Protein 2FIA (pdb70)

Foldseek 3Di:
DAKAQDAPVVLVPVVVQVVQQVVVCVVVPFQFADPVVVDPVNVNVLSVVSFKMFRDDDNDTQWIWGKDDDDPDQEIEIPPTDGRPVCVVVPVSVVVVVVSLVVCVVVNHFKYKYKTQPRCVVVVVVCVVVQWDWDDWDADPPRPVSPIMTMIMHGHD/DAKAQDDPVLLVLVVVQVVQQVVVCPVLVNQFADCVVVDSVVVVVQSVVSFKMFGPPDPPTQWIWGWDDDPPDQEIEIPPTTGRPVCVVVVVSVVHVVVSLVVSVVVNHFKYKYKGAPRCVVVVCVQVVVAWDFDDWDQDPPRCVRPIMTMIMHTRDDD

Structure (mmCIF, N/CA/C/O backbone):
data_2FIA
#
_entry.id   2FIA
#
_cell.length_a   122.679
_cell.length_b   79.658
_cell.length_c   83.871
_cell.angle_alpha   90.00
_cell.angle_beta   130.54
_cell.angle_gamma   90.00
#
_symmetry.space_group_name_H-M   'C 1 2 1'
#
loop_
_entity.id
_entity.type
_entity.pdbx_description
1 polymer acetyltransferase
2 water water
#
loop_
_atom_site.group_PDB
_atom_site.id
_atom_site.type_symbol
_atom_site.label_atom_id
_atom_site.label_alt_id
_atom_site.label_comp_id
_atom_site.label_asym_id
_atom_site.label_entity_id
_atom_site.label_seq_id
_atom_site.pdbx_PDB_ins_code
_atom_site.Cartn_x
_atom_site.Cartn_y
_atom_site.Cartn_z
_atom_site.occupancy
_atom_site.B_iso_or_equiv
_atom_site.auth_seq_id
_atom_site.auth_comp_id
_atom_site.auth_asym_id
_atom_site.auth_atom_id
_atom_site.pdbx_PDB_model_num
ATOM 1 N N . MET A 1 1 ? 20.391 58.917 31.283 1.00 78.23 1 MET A N 1
ATOM 2 C CA . MET A 1 1 ? 21.543 58.895 32.232 1.00 77.87 1 MET A CA 1
ATOM 3 C C . MET A 1 1 ? 21.047 58.106 33.445 1.00 77.89 1 MET A C 1
ATOM 4 O O . MET A 1 1 ? 20.392 58.702 34.308 1.00 77.95 1 MET A O 1
ATOM 9 N N . LYS A 1 2 ? 21.331 56.796 33.549 1.00 77.87 2 LYS A N 1
ATOM 10 C CA . LYS A 1 2 ? 22.473 56.087 32.929 1.00 78.01 2 LYS A CA 1
ATOM 11 C C . LYS A 1 2 ? 22.168 54.964 31.894 1.00 77.91 2 LYS A C 1
ATOM 12 O O . LYS A 1 2 ? 21.076 54.890 31.333 1.00 77.55 2 LYS A O 1
ATOM 14 N N . ILE A 1 3 ? 23.161 54.092 31.671 1.00 78.05 3 ILE A N 1
ATOM 15 C CA . ILE A 1 3 ? 23.188 53.149 30.541 1.00 78.23 3 ILE A CA 1
ATOM 16 C C . ILE A 1 3 ? 23.010 51.685 30.931 1.00 78.40 3 ILE A C 1
ATOM 17 O O . ILE A 1 3 ? 23.746 51.172 31.773 1.00 78.43 3 ILE A O 1
ATOM 22 N N . ARG A 1 4 ? 22.097 50.994 30.255 1.00 78.69 4 ARG A N 1
ATOM 23 C CA . ARG A 1 4 ? 21.790 49.601 30.581 1.00 79.06 4 ARG A CA 1
ATOM 24 C C . ARG A 1 4 ? 21.062 48.876 29.464 1.00 79.61 4 ARG A C 1
ATOM 25 O O . ARG A 1 4 ? 20.532 49.499 28.552 1.00 79.53 4 ARG A O 1
ATOM 33 N N . VAL A 1 5 ? 21.015 47.551 29.571 1.00 80.39 5 VAL A N 1
ATOM 34 C CA . VAL A 1 5 ? 20.334 46.713 28.590 1.00 81.34 5 VAL A CA 1
ATOM 35 C C . VAL A 1 5 ? 18.836 47.017 28.616 1.00 82.18 5 VAL A C 1
ATOM 36 O O . VAL A 1 5 ? 18.314 47.458 29.629 1.00 82.10 5 VAL A O 1
ATOM 40 N N . ALA A 1 6 ? 18.154 46.808 27.495 1.00 83.56 6 ALA A N 1
ATOM 41 C CA . ALA A 1 6 ? 16.720 47.093 27.397 1.00 84.78 6 ALA A CA 1
ATOM 42 C C . ALA A 1 6 ? 15.883 45.887 27.814 1.00 85.98 6 ALA A C 1
ATOM 43 O O . ALA A 1 6 ? 16.179 44.763 27.419 1.00 86.13 6 ALA A O 1
ATOM 45 N N . ASP A 1 7 ? 14.828 46.128 28.592 1.00 87.35 7 ASP A N 1
ATOM 46 C CA . ASP A 1 7 ? 13.896 45.066 28.988 1.00 88.31 7 ASP A CA 1
ATOM 47 C C . ASP A 1 7 ? 12.828 44.858 27.920 1.00 89.18 7 ASP A C 1
ATOM 48 O O . ASP A 1 7 ? 12.389 45.814 27.283 1.00 89.14 7 ASP A O 1
ATOM 53 N N . GLU A 1 8 ? 12.392 43.610 27.760 1.00 90.12 8 GLU A N 1
ATOM 54 C CA . GLU A 1 8 ? 11.264 43.262 26.882 1.00 90.78 8 GLU A CA 1
ATOM 55 C C . GLU A 1 8 ? 10.061 44.219 27.041 1.00 91.25 8 GLU A C 1
ATOM 56 O O . GLU A 1 8 ? 9.289 44.452 26.105 1.00 91.16 8 GLU A O 1
ATOM 62 N N . LYS A 1 9 ? 9.919 44.776 28.238 1.00 91.67 9 LYS A N 1
ATOM 63 C CA . LYS A 1 9 ? 8.788 45.644 28.578 1.00 91.85 9 LYS A CA 1
ATOM 64 C C . LYS A 1 9 ? 8.815 47.036 27.929 1.00 91.83 9 LYS A C 1
ATOM 65 O O . LYS A 1 9 ? 7.849 47.786 28.063 1.00 91.79 9 LYS A O 1
ATOM 71 N N . GLU A 1 10 ? 9.888 47.376 27.213 1.00 91.77 10 GLU A N 1
ATOM 72 C CA . GLU A 1 10 ? 10.101 48.759 26.767 1.00 91.63 10 GLU A CA 1
ATOM 73 C C . GLU A 1 10 ? 9.916 48.997 25.273 1.00 91.62 10 GLU A C 1
ATOM 74 O O . GLU A 1 10 ? 10.384 50.004 24.752 1.00 91.70 10 GLU A O 1
ATOM 80 N N . LEU A 1 11 ? 9.172 48.122 24.607 1.00 91.57 11 LEU A N 1
ATOM 81 C CA . LEU A 1 11 ? 9.154 48.084 23.149 1.00 91.52 11 LEU A CA 1
ATOM 82 C C . LEU A 1 11 ? 7.786 48.354 22.506 1.00 91.34 11 LEU A C 1
ATOM 83 O O . LEU A 1 11 ? 7.590 48.019 21.344 1.00 91.74 11 LEU A O 1
ATOM 88 N N . PRO A 1 12 ? 6.882 49.094 23.171 1.00 90.87 12 PRO A N 1
ATOM 89 C CA . PRO A 1 12 ? 6.760 50.404 23.784 1.00 90.07 12 PRO A CA 1
ATOM 90 C C . PRO A 1 12 ? 7.854 51.406 23.418 1.00 89.60 12 PRO A C 1
ATOM 91 O O . PRO A 1 12 ? 8.125 51.591 22.228 1.00 89.45 12 PRO A O 1
ATOM 95 N N . MET A 1 13 ? 8.442 52.053 24.419 1.00 88.83 13 MET A N 1
ATOM 96 C CA . MET A 1 13 ? 9.370 53.160 24.212 1.00 88.21 13 MET A CA 1
ATOM 97 C C . MET A 1 13 ? 10.243 53.077 22.949 1.00 87.36 13 MET A C 1
ATOM 98 O O . MET A 1 13 ? 10.279 54.028 22.167 1.00 87.37 13 MET A O 1
ATOM 103 N N . ILE A 1 14 ? 10.928 51.958 22.732 1.00 86.20 14 ILE A N 1
ATOM 104 C CA . ILE A 1 14 ? 11.948 51.924 21.682 1.00 85.44 14 ILE A CA 1
ATOM 105 C C . ILE A 1 14 ? 11.363 51.984 20.263 1.00 84.48 14 ILE A C 1
ATOM 106 O O . ILE A 1 14 ? 12.044 52.440 19.349 1.00 84.51 14 ILE A O 1
ATOM 111 N N . LEU A 1 15 ? 10.126 51.529 20.074 1.00 83.16 15 LEU A N 1
ATOM 112 C CA . LEU A 1 15 ? 9.457 51.682 18.775 1.00 82.13 15 LEU A CA 1
ATOM 113 C C . LEU A 1 15 ? 9.028 53.128 18.554 1.00 81.01 15 LEU A C 1
ATOM 114 O O . LEU A 1 15 ? 9.064 53.645 17.438 1.00 80.82 15 LEU A O 1
ATOM 119 N N . GLN A 1 16 ? 8.618 53.778 19.630 1.00 79.82 16 GLN A N 1
ATOM 120 C CA . GLN A 1 16 ? 8.283 55.185 19.574 1.00 78.87 16 GLN A CA 1
ATOM 121 C C . GLN A 1 16 ? 9.523 55.976 19.165 1.00 77.68 16 GLN A C 1
ATOM 122 O O . GLN A 1 16 ? 9.486 56.754 18.207 1.00 77.64 16 GLN A O 1
ATOM 128 N N . PHE A 1 17 ? 10.609 55.744 19.905 1.00 76.00 17 PHE A N 1
ATOM 129 C CA . PHE A 1 17 ? 11.912 56.378 19.693 1.00 75.23 17 PHE A CA 1
ATOM 130 C C . PHE A 1 17 ? 12.373 56.230 18.254 1.00 74.31 17 PHE A C 1
ATOM 131 O O . PHE A 1 17 ? 12.758 57.202 17.617 1.00 74.29 17 PHE A O 1
ATOM 139 N N . LEU A 1 18 ? 12.324 55.003 17.753 1.00 73.51 18 LEU A N 1
ATOM 140 C CA . LEU A 1 18 ? 12.665 54.706 16.367 1.00 72.96 18 LEU A CA 1
ATOM 141 C C . LEU A 1 18 ? 11.832 55.455 15.357 1.00 72.34 18 LEU A C 1
ATOM 142 O O . LEU A 1 18 ? 12.301 55.722 14.263 1.00 72.30 18 LEU A O 1
ATOM 147 N N . THR A 1 19 ? 10.586 55.749 15.692 1.00 71.68 19 THR A N 1
ATOM 148 C CA . THR A 1 19 ? 9.746 56.493 14.778 1.00 71.27 19 THR A CA 1
ATOM 149 C C . THR A 1 19 ? 10.137 57.973 14.753 1.00 70.71 19 THR A C 1
ATOM 150 O O . THR A 1 19 ? 10.156 58.569 13.684 1.00 70.64 19 THR A O 1
ATOM 154 N N . GLU A 1 20 ? 10.463 58.559 15.909 1.00 70.08 20 GLU A N 1
ATOM 155 C CA . GLU A 1 20 ? 10.943 59.950 15.948 1.00 69.50 20 GLU A CA 1
ATOM 156 C C . GLU A 1 20 ? 12.214 60.116 15.120 1.00 68.77 20 GLU A C 1
ATOM 157 O O . GLU A 1 20 ? 12.350 61.077 14.355 1.00 69.01 20 GLU A O 1
ATOM 163 N N . VAL A 1 21 ? 13.135 59.171 15.285 1.00 67.53 21 VAL A N 1
ATOM 164 C CA . VAL A 1 21 ? 14.434 59.202 14.621 1.00 66.41 21 VAL A CA 1
ATOM 165 C C . VAL A 1 21 ? 14.324 59.016 13.105 1.00 65.28 21 VAL A C 1
ATOM 166 O O . VAL A 1 21 ? 15.066 59.626 12.356 1.00 65.03 21 VAL A O 1
ATOM 170 N N . LYS A 1 22 ? 13.408 58.175 12.653 1.00 64.37 22 LYS A N 1
ATOM 171 C CA . LYS A 1 22 ? 13.212 57.983 11.218 1.00 63.93 22 LYS A CA 1
ATOM 172 C C . LYS A 1 22 ? 12.615 59.251 10.599 1.00 63.15 22 LYS A C 1
ATOM 173 O O . LYS A 1 22 ? 13.011 59.671 9.513 1.00 63.06 22 LYS A O 1
ATOM 179 N N . ALA A 1 23 ? 11.668 59.854 11.309 1.00 62.21 23 ALA A N 1
ATOM 180 C CA . ALA A 1 23 ? 11.054 61.111 10.893 1.00 61.47 23 ALA A CA 1
ATOM 181 C C . ALA A 1 23 ? 12.093 62.217 10.731 1.00 60.59 23 ALA A C 1
ATOM 182 O O . ALA A 1 23 ? 12.119 62.898 9.710 1.00 60.31 23 ALA A O 1
ATOM 184 N N . TYR A 1 24 ? 12.935 62.383 11.748 1.00 59.70 24 TYR A N 1
ATOM 185 C CA . TYR A 1 24 ? 14.080 63.294 11.682 1.00 59.25 24 TYR A CA 1
ATOM 186 C C . TYR A 1 24 ? 14.949 62.965 10.492 1.00 58.63 24 TYR A C 1
ATOM 187 O O . TYR A 1 24 ? 15.237 63.826 9.675 1.00 58.62 24 TYR A O 1
ATOM 196 N N . MET A 1 25 ? 15.362 61.708 10.394 1.00 58.20 25 MET A N 1
ATOM 197 C CA . MET A 1 25 ? 16.316 61.313 9.367 1.00 57.72 25 MET A CA 1
ATOM 198 C C . MET A 1 25 ? 15.807 61.682 7.983 1.00 57.62 25 MET A C 1
ATOM 199 O O . MET A 1 25 ? 16.569 62.152 7.149 1.00 57.93 25 MET A O 1
ATOM 204 N N . ASP A 1 26 ? 14.531 61.490 7.712 1.00 57.35 26 ASP A N 1
ATOM 205 C CA . ASP A 1 26 ? 14.121 61.634 6.329 1.00 57.41 26 ASP A CA 1
ATOM 206 C C . ASP A 1 26 ? 13.560 63.017 5.978 1.00 56.73 26 ASP A C 1
ATOM 207 O O . ASP A 1 26 ? 13.434 63.344 4.807 1.00 56.45 26 ASP A O 1
ATOM 212 N N . VAL A 1 27 ? 13.255 63.826 6.988 1.00 56.10 27 VAL A N 1
ATOM 213 C CA . VAL A 1 27 ? 13.163 65.266 6.789 1.00 55.64 27 VAL A CA 1
ATOM 214 C C . VAL A 1 27 ? 14.550 65.799 6.454 1.00 55.00 27 VAL A C 1
ATOM 215 O O . VAL A 1 27 ? 14.699 66.586 5.539 1.00 55.50 27 VAL A O 1
ATOM 219 N N . VAL A 1 28 ? 15.556 65.371 7.207 1.00 54.11 28 VAL A N 1
ATOM 220 C CA . VAL A 1 28 ? 16.945 65.778 6.973 1.00 53.51 28 VAL A CA 1
ATOM 221 C C . VAL A 1 28 ? 17.440 65.348 5.598 1.00 52.92 28 VAL A C 1
ATOM 222 O O . VAL A 1 28 ? 18.346 65.964 5.039 1.00 52.66 28 VAL A O 1
ATOM 226 N N . GLY A 1 29 ? 16.834 64.295 5.055 1.00 52.61 29 GLY A N 1
ATOM 227 C CA . GLY A 1 29 ? 17.201 63.772 3.749 1.00 52.42 29 GLY A CA 1
ATOM 228 C C . GLY A 1 29 ? 18.194 62.634 3.816 1.00 52.12 29 GLY A C 1
ATOM 229 O O . GLY A 1 29 ? 18.889 62.366 2.837 1.00 51.96 29 GLY A O 1
ATOM 230 N N . ILE A 1 30 ? 18.266 61.960 4.963 1.00 52.11 30 ILE A N 1
ATOM 231 C CA . ILE A 1 30 ? 19.127 60.788 5.105 1.00 52.38 30 ILE A CA 1
ATOM 232 C C . ILE A 1 30 ? 18.334 59.539 4.709 1.00 52.51 30 ILE A C 1
ATOM 233 O O . ILE A 1 30 ? 17.250 59.287 5.240 1.00 52.38 30 ILE A O 1
ATOM 238 N N . THR A 1 31 ? 18.876 58.789 3.753 1.00 52.97 31 THR A N 1
ATOM 239 C CA . THR A 1 31 ? 18.261 57.566 3.255 1.00 53.81 31 THR A CA 1
ATOM 240 C C . THR A 1 31 ? 18.964 56.383 3.914 1.00 54.63 31 THR A C 1
ATOM 241 O O . THR A 1 31 ? 19.970 55.881 3.412 1.00 54.39 31 THR A O 1
ATOM 245 N N . GLN A 1 32 ? 18.451 55.963 5.063 1.00 55.90 32 GLN A N 1
ATOM 246 C CA . GLN A 1 32 ? 19.094 54.905 5.822 1.00 56.96 32 GLN A CA 1
ATOM 247 C C . GLN A 1 32 ? 18.093 53.870 6.310 1.00 57.77 32 GLN A C 1
ATOM 248 O O . GLN A 1 32 ? 18.115 52.738 5.862 1.00 57.62 32 GLN A O 1
ATOM 254 N N . TRP A 1 33 ? 17.208 54.259 7.210 1.00 59.10 33 TRP A N 1
ATOM 255 C CA . TRP A 1 33 ? 16.237 53.327 7.756 1.00 60.36 33 TRP A CA 1
ATOM 256 C C . TRP A 1 33 ? 14.921 53.423 7.015 1.00 62.32 33 TRP A C 1
ATOM 257 O O . TRP A 1 33 ? 14.679 54.382 6.285 1.00 62.74 33 TRP A O 1
ATOM 268 N N . THR A 1 34 ? 14.091 52.398 7.188 1.00 64.59 34 THR A N 1
ATOM 269 C CA . THR A 1 34 ? 12.814 52.296 6.495 1.00 66.26 34 THR A CA 1
ATOM 270 C C . THR A 1 34 ? 11.721 51.919 7.485 1.00 68.07 34 THR A C 1
ATOM 271 O O . THR A 1 34 ? 11.968 51.767 8.684 1.00 68.10 34 THR A O 1
ATOM 275 N N . LYS A 1 35 ? 10.505 51.794 6.965 1.00 70.32 35 LYS A N 1
ATOM 276 C CA . LYS A 1 35 ? 9.393 51.220 7.704 1.00 71.46 35 LYS A CA 1
ATOM 277 C C . LYS A 1 35 ? 9.842 49.946 8.420 1.00 72.58 35 LYS A C 1
ATOM 278 O O . LYS A 1 35 ? 9.661 49.803 9.626 1.00 72.56 35 LYS A O 1
ATOM 284 N N . ASP A 1 36 ? 10.472 49.052 7.663 1.00 73.79 36 ASP A N 1
ATOM 285 C CA . ASP A 1 36 ? 10.707 47.676 8.101 1.00 74.75 36 ASP A CA 1
ATOM 286 C C . ASP A 1 36 ? 12.088 47.425 8.699 1.00 75.57 36 ASP A C 1
ATOM 287 O O . ASP A 1 36 ? 12.323 46.362 9.277 1.00 75.82 36 ASP A O 1
ATOM 292 N N . TYR A 1 37 ? 13.016 48.365 8.540 1.00 76.32 37 TYR A N 1
ATOM 293 C CA . TYR A 1 37 ? 14.305 48.253 9.211 1.00 76.51 37 TYR A CA 1
ATOM 294 C C . TYR A 1 37 ? 14.665 49.573 9.891 1.00 77.30 37 TYR A C 1
ATOM 295 O O . TYR A 1 37 ? 14.714 50.608 9.233 1.00 77.27 37 TYR A O 1
ATOM 304 N N . PRO A 1 38 ? 14.883 49.551 11.217 1.00 78.09 38 PRO A N 1
ATOM 305 C CA . PRO A 1 38 ? 14.609 48.456 12.139 1.00 78.90 38 PRO A CA 1
ATOM 306 C C . PRO A 1 38 ? 13.109 48.260 12.370 1.00 79.35 38 PRO A C 1
ATOM 307 O O . PRO A 1 38 ? 12.372 49.236 12.507 1.00 79.40 38 PRO A O 1
ATOM 311 N N . SER A 1 39 ? 12.683 47.000 12.394 1.00 80.11 39 SER A N 1
ATOM 312 C CA . SER A 1 39 ? 11.325 46.611 12.761 1.00 80.56 39 SER A CA 1
ATOM 313 C C . SER A 1 39 ? 11.338 45.860 14.095 1.00 81.19 39 SER A C 1
ATOM 314 O O . SER A 1 39 ? 12.401 45.478 14.599 1.00 81.20 39 SER A O 1
ATOM 317 N N . GLN A 1 40 ? 10.140 45.636 14.637 1.00 81.76 40 GLN A N 1
ATOM 318 C CA . GLN A 1 40 ? 9.939 44.940 15.914 1.00 81.87 40 GLN A CA 1
ATOM 319 C C . GLN A 1 40 ? 10.777 43.665 16.025 1.00 81.91 40 GLN A C 1
ATOM 320 O O . GLN A 1 40 ? 11.455 43.450 17.028 1.00 81.89 40 GLN A O 1
ATOM 326 N N . GLY A 1 41 ? 10.735 42.833 14.989 1.00 81.92 41 GLY A N 1
ATOM 327 C CA . GLY A 1 41 ? 11.530 41.610 14.960 1.00 82.05 41 GLY A CA 1
ATOM 328 C C . GLY A 1 41 ? 12.980 41.890 15.298 1.00 82.17 41 GLY A C 1
ATOM 329 O O . GLY A 1 41 ? 13.587 41.186 16.102 1.00 82.36 41 GLY A O 1
ATOM 330 N N . ASP A 1 42 ? 13.518 42.949 14.705 1.00 82.30 42 ASP A N 1
ATOM 331 C CA . ASP A 1 42 ? 14.912 43.334 14.907 1.00 82.22 42 ASP A CA 1
ATOM 332 C C . ASP A 1 42 ? 15.218 43.648 16.374 1.00 82.10 42 ASP A C 1
ATOM 333 O O . ASP A 1 42 ? 16.158 43.092 16.942 1.00 81.85 42 ASP A O 1
ATOM 338 N N . ILE A 1 43 ? 14.428 44.516 16.995 1.00 82.02 43 ILE A N 1
ATOM 339 C CA . ILE A 1 43 ? 14.732 44.909 18.376 1.00 82.28 43 ILE A CA 1
ATOM 340 C C . ILE A 1 43 ? 14.343 43.863 19.421 1.00 82.30 43 ILE A C 1
ATOM 341 O O . ILE A 1 43 ? 14.994 43.774 20.466 1.00 82.34 43 ILE A O 1
ATOM 346 N N . GLN A 1 44 ? 13.305 43.070 19.152 1.00 82.19 44 GLN A N 1
ATOM 347 C CA . GLN A 1 44 ? 12.968 41.927 20.026 1.00 81.95 44 GLN A CA 1
ATOM 348 C C . GLN A 1 44 ? 14.168 41.017 20.135 1.00 81.48 44 GLN A C 1
ATOM 349 O O . GLN A 1 44 ? 14.616 40.683 21.227 1.00 81.42 44 GLN A O 1
ATOM 355 N N . GLU A 1 45 ? 14.668 40.622 18.971 1.00 80.94 45 GLU A N 1
ATOM 356 C CA . GLU A 1 45 ? 15.842 39.779 18.862 1.00 80.59 45 GLU A CA 1
ATOM 357 C C . GLU A 1 45 ? 17.038 40.328 19.621 1.00 80.09 45 GLU A C 1
ATOM 358 O O . GLU A 1 45 ? 17.763 39.576 20.259 1.00 80.21 45 GLU A O 1
ATOM 364 N N . ASP A 1 46 ? 17.257 41.634 19.544 1.00 79.63 46 ASP A N 1
ATOM 365 C CA . ASP A 1 46 ? 18.399 42.235 20.212 1.00 79.22 46 ASP A CA 1
ATOM 366 C C . ASP A 1 46 ? 18.174 42.261 21.716 1.00 78.71 46 ASP A C 1
ATOM 367 O O . ASP A 1 46 ? 19.123 42.085 22.477 1.00 78.68 46 ASP A O 1
ATOM 372 N N . ILE A 1 47 ? 16.933 42.486 22.153 1.00 78.20 47 ILE A N 1
ATOM 373 C CA . ILE A 1 47 ? 16.621 42.452 23.590 1.00 78.00 47 ILE A CA 1
ATOM 374 C C . ILE A 1 47 ? 16.850 41.030 24.107 1.00 77.65 47 ILE A C 1
ATOM 375 O O . ILE A 1 47 ? 17.642 40.806 25.027 1.00 77.56 47 ILE A O 1
ATOM 380 N N . THR A 1 48 ? 16.156 40.086 23.479 1.00 77.23 48 THR A N 1
ATOM 381 C CA . THR A 1 48 ? 16.383 38.658 23.660 1.00 76.89 48 THR A CA 1
ATOM 382 C C . THR A 1 48 ? 17.868 38.292 23.763 1.00 76.51 48 THR A C 1
ATOM 383 O O . THR A 1 48 ? 18.244 37.531 24.656 1.00 76.59 48 THR A O 1
ATOM 387 N N . LYS A 1 49 ? 18.701 38.822 22.866 1.00 75.87 49 LYS A N 1
ATOM 388 C CA . LYS A 1 49 ? 20.126 38.448 22.821 1.00 75.52 49 LYS A CA 1
ATOM 389 C C . LYS A 1 49 ? 21.050 39.307 23.697 1.00 74.93 49 LYS A C 1
ATOM 390 O O . LYS A 1 49 ? 22.267 39.257 23.528 1.00 74.65 49 LYS A O 1
ATOM 396 N N . LYS A 1 50 ? 20.489 40.071 24.637 1.00 74.56 50 LYS A N 1
ATOM 397 C CA . LYS A 1 50 ? 21.294 40.857 25.593 1.00 74.31 50 LYS A CA 1
ATOM 398 C C . LYS A 1 50 ? 22.317 41.758 24.853 1.00 73.40 50 LYS A C 1
ATOM 399 O O . LYS A 1 50 ? 23.505 41.818 25.177 1.00 73.20 50 LYS A O 1
ATOM 405 N N . ARG A 1 51 ? 21.788 42.498 23.887 1.00 72.48 51 ARG A N 1
ATOM 406 C CA . ARG A 1 51 ? 22.549 43.081 22.781 1.00 71.76 51 ARG A CA 1
ATOM 407 C C . ARG A 1 51 ? 22.335 44.606 22.628 1.00 71.34 51 ARG A C 1
ATOM 408 O O . ARG A 1 51 ? 23.214 45.323 22.149 1.00 71.14 51 ARG A O 1
ATOM 416 N N . LEU A 1 52 ? 21.153 45.069 23.035 1.00 70.77 52 LEU A N 1
ATOM 417 C CA . LEU A 1 52 ? 20.681 46.416 22.809 1.00 70.63 52 LEU A CA 1
ATOM 418 C C . LEU A 1 52 ? 20.787 47.235 24.087 1.00 70.42 52 LEU A C 1
ATOM 419 O O . LEU A 1 52 ? 20.089 46.968 25.056 1.00 70.28 52 LEU A O 1
ATOM 424 N N . TYR A 1 53 ? 21.630 48.259 24.074 1.00 70.46 53 TYR A N 1
ATOM 425 C CA . TYR A 1 53 ? 21.772 49.153 25.221 1.00 70.59 53 TYR A CA 1
ATOM 426 C C . TYR A 1 53 ? 20.995 50.463 25.044 1.00 70.42 53 TYR A C 1
ATOM 427 O O . TYR A 1 53 ? 20.725 50.882 23.930 1.00 69.94 53 TYR A O 1
ATOM 436 N N . LEU A 1 54 ? 20.645 51.088 26.166 1.00 70.67 54 LEU A N 1
ATOM 437 C CA . LEU A 1 54 ? 19.924 52.356 26.201 1.00 71.00 54 LEU A CA 1
ATOM 438 C C . LEU A 1 54 ? 20.654 53.359 27.075 1.00 71.43 54 LEU A C 1
ATOM 439 O O . LEU A 1 54 ? 21.181 52.992 28.116 1.00 71.38 54 LEU A O 1
ATOM 444 N N . LEU A 1 55 ? 20.689 54.619 26.641 1.00 72.24 55 LEU A N 1
ATOM 445 C CA . LEU A 1 55 ? 20.992 55.745 27.518 1.00 72.66 55 LEU A CA 1
ATOM 446 C C . LEU A 1 55 ? 19.623 56.229 27.950 1.00 73.28 55 LEU A C 1
ATOM 447 O O . LEU A 1 55 ? 18.838 56.676 27.125 1.00 73.27 55 LEU A O 1
ATOM 452 N N . VAL A 1 56 ? 19.316 56.107 29.235 1.00 74.00 56 VAL A N 1
ATOM 453 C CA . VAL A 1 56 ? 17.930 56.224 29.689 1.00 73.42 56 VAL A CA 1
ATOM 454 C C . VAL A 1 56 ? 17.823 56.745 31.113 1.00 72.79 56 VAL A C 1
ATOM 455 O O . VAL A 1 56 ? 18.742 56.607 31.923 1.00 72.60 56 VAL A O 1
ATOM 459 N N . HIS A 1 57 ? 16.694 57.378 31.392 1.00 71.41 57 HIS A N 1
ATOM 460 C CA . HIS A 1 57 ? 16.358 57.774 32.743 1.00 68.99 57 HIS A CA 1
ATOM 461 C C . HIS A 1 57 ? 14.852 57.748 32.896 1.00 65.93 57 HIS A C 1
ATOM 462 O O . HIS A 1 57 ? 14.126 58.315 32.067 1.00 65.66 57 HIS A O 1
ATOM 469 N N . GLU A 1 58 ? 14.393 57.097 33.965 1.00 62.70 58 GLU A N 1
ATOM 470 C CA . GLU A 1 58 ? 12.985 56.766 34.116 1.00 62.66 58 GLU A CA 1
ATOM 471 C C . GLU A 1 58 ? 12.509 56.100 32.811 1.00 63.61 58 GLU A C 1
ATOM 472 O O . GLU A 1 58 ? 13.066 55.073 32.417 1.00 63.46 58 GLU A O 1
ATOM 474 N N . GLU A 1 59 ? 11.538 56.693 32.122 1.00 67.97 59 GLU A N 1
ATOM 475 C CA . GLU A 1 59 ? 10.926 56.059 30.956 1.00 72.37 59 GLU A CA 1
ATOM 476 C C . GLU A 1 59 ? 11.344 56.800 29.675 1.00 75.18 59 GLU A C 1
ATOM 477 O O . GLU A 1 59 ? 10.662 56.703 28.649 1.00 75.65 59 GLU A O 1
ATOM 483 N N . MET A 1 60 ? 12.471 57.516 29.734 1.00 78.32 60 MET A N 1
ATOM 484 C CA . MET A 1 60 ? 12.897 58.391 28.643 1.00 79.10 60 MET A CA 1
ATOM 485 C C . MET A 1 60 ? 14.246 57.991 28.050 1.00 79.62 60 MET A C 1
ATOM 486 O O . MET A 1 60 ? 15.301 58.223 28.656 1.00 79.62 60 MET A O 1
ATOM 491 N N . ILE A 1 61 ? 14.187 57.422 26.845 1.00 79.33 61 ILE A N 1
ATOM 492 C CA . ILE A 1 61 ? 15.368 57.028 26.078 1.00 78.64 61 ILE A CA 1
ATOM 493 C C . ILE A 1 61 ? 16.020 58.231 25.415 1.00 77.94 61 ILE A C 1
ATOM 494 O O . ILE A 1 61 ? 15.416 58.891 24.581 1.00 77.87 61 ILE A O 1
ATOM 499 N N . PHE A 1 62 ? 17.265 58.501 25.766 1.00 76.99 62 PHE A N 1
ATOM 500 C CA . PHE A 1 62 ? 18.009 59.577 25.134 1.00 76.18 62 PHE A CA 1
ATOM 501 C C . PHE A 1 62 ? 18.703 59.082 23.871 1.00 75.17 62 PHE A C 1
ATOM 502 O O . PHE A 1 62 ? 18.698 59.751 22.833 1.00 75.15 62 PHE A O 1
ATOM 510 N N . SER A 1 63 ? 19.283 57.894 23.972 1.00 73.64 63 SER A N 1
ATOM 511 C CA . SER A 1 63 ? 20.037 57.304 22.893 1.00 72.47 63 SER A CA 1
ATOM 512 C C . SER A 1 63 ? 20.004 55.789 23.037 1.00 71.36 63 SER A C 1
ATOM 513 O O . SER A 1 63 ? 19.844 55.270 24.136 1.00 71.10 63 SER A O 1
ATOM 516 N N . MET A 1 64 ? 20.146 55.082 21.924 1.00 70.28 64 MET A N 1
ATOM 517 C CA . MET A 1 64 ? 20.188 53.627 21.946 1.00 69.43 64 MET A CA 1
ATOM 518 C C . MET A 1 64 ? 21.179 53.099 20.927 1.00 68.75 64 MET A C 1
ATOM 519 O O . MET A 1 64 ? 21.526 53.786 19.981 1.00 68.68 64 MET A O 1
ATOM 524 N N . ALA A 1 65 ? 21.629 51.869 21.125 1.00 68.16 65 ALA A N 1
ATOM 525 C CA . ALA A 1 65 ? 22.570 51.239 20.211 1.00 67.72 65 ALA A CA 1
ATOM 526 C C . ALA A 1 65 ? 22.621 49.753 20.488 1.00 67.20 65 ALA A C 1
ATOM 527 O O . ALA A 1 65 ? 22.626 49.342 21.646 1.00 66.90 65 ALA A O 1
ATOM 529 N N . THR A 1 66 ? 22.669 48.944 19.436 1.00 66.93 66 THR A N 1
ATOM 530 C CA . THR A 1 66 ? 22.900 47.516 19.622 1.00 67.01 66 THR A CA 1
ATOM 531 C C . THR A 1 66 ? 24.379 47.176 19.398 1.00 66.83 66 THR A C 1
ATOM 532 O O . THR A 1 66 ? 24.982 47.552 18.406 1.00 66.20 66 THR A O 1
ATOM 536 N N . PHE A 1 67 ? 24.943 46.473 20.371 1.00 67.46 67 PHE A N 1
ATOM 537 C CA . PHE A 1 67 ? 26.370 46.237 20.461 1.00 68.29 67 PHE A CA 1
ATOM 538 C C . PHE A 1 67 ? 26.610 44.738 20.412 1.00 68.91 67 PHE A C 1
ATOM 539 O O . PHE A 1 67 ? 26.232 44.020 21.329 1.00 68.75 67 PHE A O 1
ATOM 547 N N . CYS A 1 68 ? 27.214 44.274 19.326 1.00 70.01 68 CYS A N 1
ATOM 548 C CA . CYS A 1 68 ? 27.430 42.853 19.104 1.00 71.10 68 CYS A CA 1
ATOM 549 C C . CYS A 1 68 ? 28.782 42.421 19.611 1.00 72.09 68 CYS A C 1
ATOM 550 O O . CYS A 1 68 ? 29.814 42.742 19.021 1.00 71.87 68 CYS A O 1
ATOM 553 N N . MET A 1 69 ? 28.753 41.712 20.730 1.00 73.50 69 MET A N 1
ATOM 554 C CA . MET A 1 69 ? 29.915 41.049 21.281 1.00 74.62 69 MET A CA 1
ATOM 555 C C . MET A 1 69 ? 29.554 39.581 21.109 1.00 75.64 69 MET A C 1
ATOM 556 O O . MET A 1 69 ? 28.449 39.156 21.456 1.00 76.04 69 MET A O 1
ATOM 561 N N . GLU A 1 70 ? 30.456 38.826 20.506 1.00 76.75 70 GLU A N 1
ATOM 562 C CA . GLU A 1 70 ? 30.183 37.446 20.123 1.00 77.30 70 GLU A CA 1
ATOM 563 C C . GLU A 1 70 ? 31.121 36.480 20.831 1.00 77.74 70 GLU A C 1
ATOM 564 O O . GLU A 1 70 ? 32.261 36.829 21.151 1.00 77.75 70 GLU A O 1
ATOM 570 N N . GLN A 1 71 ? 30.632 35.263 21.057 1.00 78.00 71 GLN A N 1
ATOM 571 C CA . GLN A 1 71 ? 31.395 34.212 21.748 1.00 77.86 71 GLN A CA 1
ATOM 572 C C . GLN A 1 71 ? 32.820 34.027 21.184 1.00 77.48 71 GLN A C 1
ATOM 573 O O . GLN A 1 71 ? 33.006 33.757 19.996 1.00 77.51 71 GLN A O 1
ATOM 579 N N . GLU A 1 72 ? 33.821 34.204 22.042 1.00 76.81 72 GLU A N 1
ATOM 580 C CA . GLU A 1 72 ? 35.222 33.974 21.667 1.00 76.11 72 GLU A CA 1
ATOM 581 C C . GLU A 1 72 ? 35.555 34.626 20.324 1.00 74.94 72 GLU A C 1
ATOM 582 O O . GLU A 1 72 ? 36.131 33.996 19.434 1.00 74.85 72 GLU A O 1
ATOM 588 N N . GLN A 1 73 ? 35.167 35.891 20.186 1.00 73.35 73 GLN A N 1
ATOM 589 C CA . GLN A 1 73 ? 35.486 36.667 18.993 1.00 72.12 73 GLN A CA 1
ATOM 590 C C . GLN A 1 73 ? 36.420 37.816 19.312 1.00 69.18 73 GLN A C 1
ATOM 591 O O . GLN A 1 73 ? 36.594 38.224 20.455 1.00 69.02 73 GLN A O 1
ATOM 597 N N . ASP A 1 74 ? 37.002 38.322 18.244 1.00 66.40 74 ASP A N 1
ATOM 598 C CA . ASP A 1 74 ? 38.081 39.283 18.254 1.00 63.62 74 ASP A CA 1
ATOM 599 C C . ASP A 1 74 ? 37.564 40.739 18.269 1.00 62.15 74 ASP A C 1
ATOM 600 O O . ASP A 1 74 ? 38.288 41.671 18.649 1.00 61.54 74 ASP A O 1
ATOM 605 N N . PHE A 1 75 ? 36.302 40.913 17.874 1.00 59.70 75 PHE A N 1
ATOM 606 C CA . PHE A 1 75 ? 35.792 42.198 17.421 1.00 58.10 75 PHE A CA 1
ATOM 607 C C . PHE A 1 75 ? 34.403 42.441 17.966 1.00 56.66 75 PHE A C 1
ATOM 608 O O . PHE A 1 75 ? 33.790 41.553 18.548 1.00 56.65 75 PHE A O 1
ATOM 616 N N . VAL A 1 76 ? 33.904 43.649 17.748 1.00 55.15 76 VAL A N 1
ATOM 617 C CA . VAL A 1 76 ? 32.527 43.977 18.059 1.00 54.19 76 VAL A CA 1
ATOM 618 C C . VAL A 1 76 ? 31.923 44.791 16.937 1.00 52.89 76 VAL A C 1
ATOM 619 O O . VAL A 1 76 ? 32.630 45.360 16.116 1.00 52.13 76 VAL A O 1
ATOM 623 N N . TRP A 1 77 ? 30.599 44.835 16.936 1.00 51.85 77 TRP A N 1
ATOM 624 C CA . TRP A 1 77 ? 29.832 45.488 15.907 1.00 51.38 77 TRP A CA 1
ATOM 625 C C . TRP A 1 77 ? 28.870 46.468 16.542 1.00 51.37 77 TRP A C 1
ATOM 626 O O . TRP A 1 77 ? 28.016 46.081 17.326 1.00 51.19 77 TRP A O 1
ATOM 637 N N . LEU A 1 78 ? 29.029 47.740 16.200 1.00 51.97 78 LEU A N 1
ATOM 638 C CA . LEU A 1 78 ? 28.066 48.757 16.553 1.00 52.34 78 LEU A CA 1
ATOM 639 C C . LEU A 1 78 ? 27.049 48.830 15.435 1.00 52.46 78 LEU A C 1
ATOM 640 O O . LEU A 1 78 ? 27.412 49.003 14.278 1.00 52.11 78 LEU A O 1
ATOM 645 N N . LYS A 1 79 ? 25.776 48.697 15.792 1.00 53.26 79 LYS A N 1
ATOM 646 C CA . LYS A 1 79 ? 24.679 48.631 14.826 1.00 53.96 79 LYS A CA 1
ATOM 647 C C . LYS A 1 79 ? 23.491 49.428 15.335 1.00 54.19 79 LYS A C 1
ATOM 648 O O . LYS A 1 79 ? 23.331 49.618 16.536 1.00 53.74 79 LYS A O 1
ATOM 654 N N . ARG A 1 80 ? 22.663 49.893 14.410 1.00 54.99 80 ARG A N 1
ATOM 655 C CA . ARG A 1 80 ? 21.443 50.622 14.746 1.00 55.90 80 ARG A CA 1
ATOM 656 C C . ARG A 1 80 ? 21.615 51.644 15.884 1.00 56.16 80 ARG A C 1
ATOM 657 O O . ARG A 1 80 ? 20.826 51.705 16.826 1.00 56.45 80 ARG A O 1
ATOM 665 N N . PHE A 1 81 ? 22.661 52.452 15.755 1.00 56.47 81 PHE A N 1
ATOM 666 C CA . PHE A 1 81 ? 22.995 53.505 16.703 1.00 56.78 81 PHE A CA 1
ATOM 667 C C . PHE A 1 81 ? 22.184 54.766 16.381 1.00 57.56 81 PHE A C 1
ATOM 668 O O . PHE A 1 81 ? 22.183 55.224 15.244 1.00 57.96 81 PHE A O 1
ATOM 676 N N . ALA A 1 82 ? 21.499 55.313 17.383 1.00 58.16 82 ALA A N 1
ATOM 677 C CA . ALA A 1 82 ? 20.618 56.448 17.178 1.00 58.88 82 ALA A CA 1
ATOM 678 C C . ALA A 1 82 ? 20.384 57.224 18.460 1.00 59.65 82 ALA A C 1
ATOM 679 O O . ALA A 1 82 ? 20.235 56.644 19.531 1.00 59.62 82 ALA A O 1
ATOM 681 N N . THR A 1 83 ? 20.347 58.545 18.324 1.00 60.62 83 THR A N 1
ATOM 682 C CA . THR A 1 83 ? 20.070 59.446 19.422 1.00 61.33 83 THR A CA 1
ATOM 683 C C . THR A 1 83 ? 18.792 60.196 19.085 1.00 62.21 83 THR A C 1
ATOM 684 O O . THR A 1 83 ? 18.504 60.440 17.920 1.00 62.24 83 THR A O 1
ATOM 688 N N . SER A 1 84 ? 18.008 60.525 20.106 1.00 63.38 84 SER A N 1
ATOM 689 C CA . SER A 1 84 ? 16.768 61.267 19.906 1.00 64.14 84 SER A CA 1
ATOM 690 C C . SER A 1 84 ? 17.134 62.664 19.419 1.00 64.55 84 SER A C 1
ATOM 691 O O . SER A 1 84 ? 18.080 63.256 19.934 1.00 64.52 84 SER A O 1
ATOM 694 N N . PRO A 1 85 ? 16.400 63.188 18.418 1.00 65.23 85 PRO A N 1
ATOM 695 C CA . PRO A 1 85 ? 16.741 64.506 17.831 1.00 65.72 85 PRO A CA 1
ATOM 696 C C . PRO A 1 85 ? 16.828 65.642 18.868 1.00 66.26 85 PRO A C 1
ATOM 697 O O . PRO A 1 85 ? 17.638 66.564 18.725 1.00 66.19 85 PRO A O 1
ATOM 701 N N . ASN A 1 86 ? 16.005 65.546 19.910 1.00 66.71 86 ASN A N 1
ATOM 702 C CA . ASN A 1 86 ? 16.008 66.505 21.007 1.00 67.00 86 ASN A CA 1
ATOM 703 C C . ASN A 1 86 ? 17.312 66.526 21.798 1.00 66.98 86 ASN A C 1
ATOM 704 O O . ASN A 1 86 ? 17.612 67.525 22.450 1.00 67.32 86 ASN A O 1
ATOM 709 N N . TYR A 1 87 ? 18.071 65.430 21.760 1.00 66.68 87 TYR A N 1
ATOM 710 C CA . TYR A 1 87 ? 19.244 65.272 22.627 1.00 66.39 87 TYR A CA 1
ATOM 711 C C . TYR A 1 87 ? 20.579 65.230 21.899 1.00 66.21 87 TYR A C 1
ATOM 712 O O . TYR A 1 87 ? 21.631 65.080 22.537 1.00 66.44 87 TYR A O 1
ATOM 721 N N . ILE A 1 88 ? 20.540 65.399 20.577 1.00 65.67 88 ILE A N 1
ATOM 722 C CA . ILE A 1 88 ? 21.752 65.423 19.767 1.00 65.41 88 ILE A CA 1
ATOM 723 C C . ILE A 1 88 ? 22.628 66.591 20.197 1.00 65.12 88 ILE A C 1
ATOM 724 O O . ILE A 1 88 ? 23.842 66.435 20.326 1.00 65.00 88 ILE A O 1
ATOM 729 N N . ALA A 1 89 ? 22.006 67.746 20.442 1.00 65.03 89 ALA A N 1
ATOM 730 C CA . ALA A 1 89 ? 22.736 68.984 20.805 1.00 64.95 89 ALA A CA 1
ATOM 731 C C . ALA A 1 89 ? 23.532 68.868 22.109 1.00 64.72 89 ALA A C 1
ATOM 732 O O . ALA A 1 89 ? 24.551 69.537 22.287 1.00 64.41 89 ALA A O 1
ATOM 734 N N . LYS A 1 90 ? 23.049 68.017 23.010 1.00 64.61 90 LYS A N 1
ATOM 735 C CA . LYS A 1 90 ? 23.730 67.735 24.268 1.00 64.49 90 LYS A CA 1
ATOM 736 C C . LYS A 1 90 ? 24.847 66.695 24.098 1.00 63.95 90 LYS A C 1
ATOM 737 O O . LYS A 1 90 ? 25.758 66.610 24.921 1.00 63.88 90 LYS A O 1
ATOM 743 N N . GLY A 1 91 ? 24.790 65.919 23.022 1.00 63.25 91 GLY A N 1
ATOM 744 C CA . GLY A 1 91 ? 25.890 65.026 22.671 1.00 62.61 91 GLY A CA 1
ATOM 745 C C . GLY A 1 91 ? 25.800 63.722 23.426 1.00 61.92 91 GLY A C 1
ATOM 746 O O . GLY A 1 91 ? 26.813 63.133 23.809 1.00 61.87 91 GLY A O 1
ATOM 747 N N . TYR A 1 92 ? 24.572 63.274 23.634 1.00 60.94 92 TYR A N 1
ATOM 748 C CA . TYR A 1 92 ? 24.323 62.051 24.373 1.00 60.33 92 TYR A CA 1
ATOM 749 C C . TYR A 1 92 ? 24.740 60.821 23.571 1.00 59.56 92 TYR A C 1
ATOM 750 O O . TYR A 1 92 ? 25.247 59.850 24.135 1.00 59.38 92 TYR A O 1
ATOM 759 N N . GLY A 1 93 ? 24.561 60.872 22.254 1.00 58.67 93 GLY A N 1
ATOM 760 C CA . GLY A 1 93 ? 25.103 59.833 21.387 1.00 57.92 93 GLY A CA 1
ATOM 761 C C . GLY A 1 93 ? 26.546 59.529 21.757 1.00 57.10 93 GLY A C 1
ATOM 762 O O . GLY A 1 93 ? 26.931 58.378 21.856 1.00 57.00 93 GLY A O 1
ATOM 763 N N . SER A 1 94 ? 27.337 60.571 21.984 1.00 56.38 94 SER A N 1
ATOM 764 C CA . SER A 1 94 ? 28.754 60.402 22.293 1.00 55.81 94 SER A CA 1
ATOM 765 C C . SER A 1 94 ? 28.929 59.730 23.662 1.00 55.48 94 SER A C 1
ATOM 766 O O . SER A 1 94 ? 29.834 58.927 23.843 1.00 55.11 94 SER A O 1
ATOM 769 N N . LEU A 1 95 ? 28.055 60.044 24.617 1.00 55.29 95 LEU A N 1
ATOM 770 C CA . LEU A 1 95 ? 28.081 59.357 25.912 1.00 55.24 95 LEU A CA 1
ATOM 771 C C . LEU A 1 95 ? 27.838 57.855 25.743 1.00 54.93 95 LEU A C 1
ATOM 772 O O . LEU A 1 95 ? 28.664 57.050 26.151 1.00 55.06 95 LEU A O 1
ATOM 777 N N . LEU A 1 96 ? 26.714 57.482 25.138 1.00 54.51 96 LEU A N 1
ATOM 778 C CA . LEU A 1 96 ? 26.430 56.078 24.883 1.00 54.35 96 LEU A CA 1
ATOM 779 C C . LEU A 1 96 ? 27.591 55.412 24.158 1.00 54.18 96 LEU A C 1
ATOM 780 O O . LEU A 1 96 ? 27.989 54.293 24.496 1.00 54.34 96 LEU A O 1
ATOM 785 N N . PHE A 1 97 ? 28.152 56.101 23.169 1.00 53.57 97 PHE A N 1
ATOM 786 C CA . PHE A 1 97 ? 29.229 55.509 22.397 1.00 53.74 97 PHE A CA 1
ATOM 787 C C . PHE A 1 97 ? 30.453 55.183 23.263 1.00 54.00 97 PHE A C 1
ATOM 788 O O . PHE A 1 97 ? 30.931 54.063 23.253 1.00 54.06 97 PHE A O 1
ATOM 796 N N . HIS A 1 98 ? 30.956 56.157 24.006 1.00 54.69 98 HIS A N 1
ATOM 797 C CA . HIS A 1 98 ? 32.206 55.977 24.738 1.00 55.37 98 HIS A CA 1
ATOM 798 C C . HIS A 1 98 ? 32.106 54.934 25.862 1.00 56.08 98 HIS A C 1
ATOM 799 O O . HIS A 1 98 ? 33.109 54.344 26.255 1.00 55.56 98 HIS A O 1
ATOM 806 N N . GLU A 1 99 ? 30.899 54.720 26.374 1.00 57.41 99 GLU A N 1
ATOM 807 C CA . GLU A 1 99 ? 30.666 53.680 27.364 1.00 57.73 99 GLU A CA 1
ATOM 808 C C . GLU A 1 99 ? 30.803 52.309 26.713 1.00 58.21 99 GLU A C 1
ATOM 809 O O . GLU A 1 99 ? 31.502 51.439 27.226 1.00 58.61 99 GLU A O 1
ATOM 815 N N . LEU A 1 100 ? 30.134 52.122 25.583 1.00 58.26 100 LEU A N 1
ATOM 816 C CA . LEU A 1 100 ? 30.199 50.859 24.873 1.00 58.39 100 LEU A CA 1
ATOM 817 C C . LEU A 1 100 ? 31.626 50.557 24.424 1.00 58.53 100 LEU A C 1
ATOM 818 O O . LEU A 1 100 ? 32.071 49.427 24.503 1.00 58.41 100 LEU A O 1
ATOM 823 N N . GLU A 1 101 ? 32.350 51.570 23.973 1.00 59.20 101 GLU A N 1
ATOM 824 C CA . GLU A 1 101 ? 33.739 51.382 23.580 1.00 60.02 101 GLU A CA 1
ATOM 825 C C . GLU A 1 101 ? 34.552 50.882 24.771 1.00 60.79 101 GLU A C 1
ATOM 826 O O . GLU A 1 101 ? 35.403 50.010 24.631 1.00 60.71 101 GLU A O 1
ATOM 832 N N . LYS A 1 102 ? 34.278 51.447 25.941 1.00 62.04 102 LYS A N 1
ATOM 833 C CA . LYS A 1 102 ? 34.929 51.040 27.183 1.00 63.06 102 LYS A CA 1
ATOM 834 C C . LYS A 1 102 ? 34.715 49.558 27.473 1.00 63.40 102 LYS A C 1
ATOM 835 O O . LYS A 1 102 ? 35.674 48.849 27.763 1.00 63.03 102 LYS A O 1
ATOM 841 N N . ARG A 1 103 ? 33.463 49.109 27.379 1.00 64.08 103 ARG A N 1
ATOM 842 C CA . ARG A 1 103 ? 33.114 47.708 27.620 1.00 65.00 103 ARG A CA 1
ATOM 843 C C . ARG A 1 103 ? 33.920 46.774 26.744 1.00 65.52 103 ARG A C 1
ATOM 844 O O . ARG A 1 103 ? 34.517 45.817 27.232 1.00 65.61 103 ARG A O 1
ATOM 852 N N . ALA A 1 104 ? 33.938 47.065 25.448 1.00 66.07 104 ALA A N 1
ATOM 853 C CA . ALA A 1 104 ? 34.698 46.269 24.502 1.00 66.51 104 ALA A CA 1
ATOM 854 C C . ALA A 1 104 ? 36.178 46.281 24.835 1.00 66.87 104 ALA A C 1
ATOM 855 O O . ALA A 1 104 ? 36.843 45.274 24.664 1.00 66.78 104 ALA A O 1
ATOM 857 N N . VAL A 1 105 ? 36.693 47.402 25.325 1.00 67.72 105 VAL A N 1
ATOM 858 C CA . VAL A 1 105 ? 38.137 47.520 25.562 1.00 68.52 105 VAL A CA 1
ATOM 859 C C . VAL A 1 105 ? 38.701 46.533 26.602 1.00 69.31 105 VAL A C 1
ATOM 860 O O . VAL A 1 105 ? 39.735 45.913 26.342 1.00 69.57 105 VAL A O 1
ATOM 864 N N . TRP A 1 106 ? 38.068 46.357 27.758 1.00 69.95 106 TRP A N 1
ATOM 865 C CA . TRP A 1 106 ? 38.583 45.317 28.663 1.00 70.67 106 TRP A CA 1
ATOM 866 C C . TRP A 1 106 ? 37.655 44.107 28.789 1.00 69.58 106 TRP A C 1
ATOM 867 O O . TRP A 1 106 ? 37.669 43.396 29.784 1.00 69.67 106 TRP A O 1
ATOM 878 N N . GLU A 1 107 ? 36.857 43.888 27.750 1.00 68.21 107 GLU A N 1
ATOM 879 C CA . GLU A 1 107 ? 36.483 42.539 27.343 1.00 66.77 107 GLU A CA 1
ATOM 880 C C . GLU A 1 107 ? 37.555 42.019 26.386 1.00 65.87 107 GLU A C 1
ATOM 881 O O . GLU A 1 107 ? 37.436 40.918 25.868 1.00 65.87 107 GLU A O 1
ATOM 887 N N . GLY A 1 108 ? 38.577 42.830 26.117 1.00 64.75 108 GLY A N 1
ATOM 888 C CA . GLY A 1 108 ? 39.733 42.400 25.344 1.00 64.15 108 GLY A CA 1
ATOM 889 C C . GLY A 1 108 ? 39.652 42.533 23.829 1.00 63.46 108 GLY A C 1
ATOM 890 O O . GLY A 1 108 ? 40.578 42.130 23.125 1.00 63.39 108 GLY A O 1
ATOM 891 N N . ARG A 1 109 ? 38.575 43.116 23.309 1.00 62.65 109 ARG A N 1
ATOM 892 C CA . ARG A 1 109 ? 38.393 43.203 21.853 1.00 61.86 109 ARG A CA 1
ATOM 893 C C . ARG A 1 109 ? 39.416 44.172 21.274 1.00 60.84 109 ARG A C 1
ATOM 894 O O . ARG A 1 109 ? 39.868 45.070 21.973 1.00 60.67 109 ARG A O 1
ATOM 902 N N . ARG A 1 110 ? 39.814 43.964 20.021 1.00 59.64 110 ARG A N 1
ATOM 903 C CA . ARG A 1 110 ? 40.780 44.867 19.376 1.00 58.85 110 ARG A CA 1
ATOM 904 C C . ARG A 1 110 ? 40.275 45.543 18.091 1.00 56.97 110 ARG A C 1
ATOM 905 O O . ARG A 1 110 ? 41.004 46.331 17.496 1.00 56.81 110 ARG A O 1
ATOM 913 N N . LYS A 1 111 ? 39.036 45.254 17.689 1.00 54.95 111 LYS A N 1
ATOM 914 C CA . LYS A 1 111 ? 38.435 45.853 16.503 1.00 53.53 111 LYS A CA 1
ATOM 915 C C . LYS A 1 111 ? 36.961 46.126 16.726 1.00 51.54 111 LYS A C 1
ATOM 916 O O . LYS A 1 111 ? 36.258 45.327 17.346 1.00 51.54 111 LYS A O 1
ATOM 922 N N . MET A 1 112 ? 36.505 47.27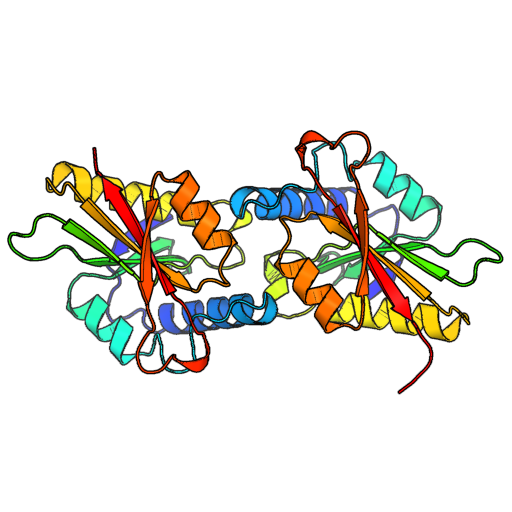9 16.246 1.00 49.08 112 MET A N 1
ATOM 923 C CA . MET A 1 112 ? 35.095 47.656 16.314 1.00 47.58 112 MET A CA 1
ATOM 924 C C . MET A 1 112 ? 34.637 48.045 14.904 1.00 46.28 112 MET A C 1
ATOM 925 O O . MET A 1 112 ? 35.290 48.838 14.223 1.00 45.65 112 MET A O 1
ATOM 930 N N . TYR A 1 113 ? 33.540 47.438 14.463 1.00 44.98 113 TYR A N 1
ATOM 931 C CA . TYR A 1 113 ? 32.983 47.676 13.137 1.00 44.00 113 TYR A CA 1
ATOM 932 C C . TYR A 1 113 ? 31.722 48.487 13.262 1.00 43.46 113 TYR A C 1
ATOM 933 O O . TYR A 1 113 ? 30.956 48.297 14.210 1.00 43.34 113 TYR A O 1
ATOM 942 N N . ALA A 1 114 ? 31.520 49.402 12.309 1.00 43.13 114 ALA A N 1
ATOM 943 C CA . ALA A 1 114 ? 30.271 50.162 12.193 1.00 42.94 114 ALA A CA 1
ATOM 944 C C . ALA A 1 114 ? 30.000 50.523 10.740 1.00 42.72 114 ALA A C 1
ATOM 945 O O . ALA A 1 114 ? 30.872 50.391 9.890 1.00 42.45 114 ALA A O 1
ATOM 947 N N . GLN A 1 115 ? 28.787 51.002 10.475 1.00 42.80 115 GLN A N 1
ATOM 948 C CA . GLN A 1 115 ? 28.302 51.200 9.116 1.00 42.86 115 GLN A CA 1
ATOM 949 C C . GLN A 1 115 ? 27.308 52.381 8.990 1.00 42.12 115 GLN A C 1
ATOM 950 O O . GLN A 1 115 ? 26.484 52.583 9.852 1.00 42.04 115 GLN A O 1
ATOM 956 N N . THR A 1 116 ? 27.395 53.182 7.934 1.00 41.73 116 THR A N 1
ATOM 957 C CA . THR A 1 116 ? 26.300 54.122 7.614 1.00 41.37 116 THR A CA 1
ATOM 958 C C . THR A 1 116 ? 26.085 54.179 6.158 1.00 40.52 116 THR A C 1
ATOM 959 O O . THR A 1 116 ? 26.968 53.821 5.388 1.00 39.46 116 THR A O 1
ATOM 963 N N . ASN A 1 117 ? 24.911 54.692 5.798 1.00 40.53 117 ASN A N 1
ATOM 964 C CA . ASN A 1 117 ? 24.637 55.054 4.428 1.00 40.54 117 ASN A CA 1
ATOM 965 C C . ASN A 1 117 ? 25.458 56.268 4.006 1.00 40.32 117 ASN A C 1
ATOM 966 O O . ASN A 1 117 ? 25.741 57.156 4.815 1.00 39.65 117 ASN A O 1
ATOM 971 N N . HIS A 1 118 ? 25.812 56.311 2.728 1.00 40.43 118 HIS A N 1
ATOM 972 C CA . HIS A 1 118 ? 26.624 57.397 2.201 1.00 41.00 118 HIS A CA 1
ATOM 973 C C . HIS A 1 118 ? 26.030 58.792 2.405 1.00 41.01 118 HIS A C 1
ATOM 974 O O . HIS A 1 118 ? 26.774 59.756 2.455 1.00 40.97 118 HIS A O 1
ATOM 981 N N . THR A 1 119 ? 24.707 58.894 2.548 1.00 41.17 119 THR A N 1
ATOM 982 C CA . THR A 1 119 ? 24.035 60.179 2.746 1.00 41.22 119 THR A CA 1
ATOM 983 C C . THR A 1 119 ? 24.064 60.656 4.180 1.00 41.49 119 THR A C 1
ATOM 984 O O . THR A 1 119 ? 23.586 61.756 4.474 1.00 41.98 119 THR A O 1
ATOM 988 N N . ASN A 1 120 ? 24.586 59.843 5.094 1.00 41.74 120 ASN A N 1
ATOM 989 C CA . ASN A 1 120 ? 24.542 60.190 6.518 1.00 41.84 120 ASN A CA 1
ATOM 990 C C . ASN A 1 120 ? 25.835 60.877 6.974 1.00 42.34 120 ASN A C 1
ATOM 991 O O . ASN A 1 120 ? 26.703 60.269 7.608 1.00 42.41 120 ASN A O 1
ATOM 996 N N . HIS A 1 121 ? 25.956 62.159 6.643 1.00 42.87 121 HIS A N 1
ATOM 997 C CA . HIS A 1 121 ? 27.214 62.879 6.846 1.00 42.93 121 HIS A CA 1
ATOM 998 C C . HIS A 1 121 ? 27.479 63.168 8.300 1.00 43.12 121 HIS A C 1
ATOM 999 O O . HIS A 1 121 ? 28.618 63.163 8.729 1.00 42.72 121 HIS A O 1
ATOM 1006 N N . ARG A 1 122 ? 26.420 63.420 9.057 1.00 44.16 122 ARG A N 1
ATOM 1007 C CA . ARG A 1 122 ? 26.548 63.523 10.502 1.00 44.73 122 ARG A CA 1
ATOM 1008 C C . ARG A 1 122 ? 27.317 62.299 11.010 1.00 44.71 122 ARG A C 1
ATOM 1009 O O . ARG A 1 122 ? 28.325 62.426 11.731 1.00 44.74 122 ARG A O 1
ATOM 1017 N N . MET A 1 123 ? 26.836 61.117 10.624 1.00 44.31 123 MET A N 1
ATOM 1018 C CA . MET A 1 123 ? 27.330 59.890 11.223 1.00 44.01 123 MET A CA 1
ATOM 1019 C C . MET A 1 123 ? 28.691 59.531 10.648 1.00 43.69 123 MET A C 1
ATOM 1020 O O . MET A 1 123 ? 29.525 58.968 11.348 1.00 43.84 123 MET A O 1
ATOM 1025 N N . ILE A 1 124 ? 28.931 59.912 9.399 1.00 43.36 124 ILE A N 1
ATOM 1026 C CA . ILE A 1 124 ? 30.246 59.797 8.795 1.00 43.41 124 ILE A CA 1
ATOM 1027 C C . ILE A 1 124 ? 31.253 60.631 9.582 1.00 43.73 124 ILE A C 1
ATOM 1028 O O . ILE A 1 124 ? 32.337 60.143 9.901 1.00 44.30 124 ILE A O 1
ATOM 1033 N N . ARG A 1 125 ? 30.907 61.886 9.884 1.00 43.69 125 ARG A N 1
ATOM 1034 C CA . ARG A 1 125 ? 31.782 62.769 10.680 1.00 43.55 125 ARG A CA 1
ATOM 1035 C C . ARG A 1 125 ? 31.984 62.223 12.083 1.00 43.21 125 ARG A C 1
ATOM 1036 O O . ARG A 1 125 ? 33.088 62.246 12.621 1.00 42.75 125 ARG A O 1
ATOM 1044 N N . PHE A 1 126 ? 30.889 61.770 12.678 1.00 43.04 126 PHE A N 1
ATOM 1045 C CA . PHE A 1 126 ? 30.934 61.159 13.977 1.00 43.27 126 PHE A CA 1
ATOM 1046 C C . PHE A 1 126 ? 31.993 60.031 14.020 1.00 43.30 126 PHE A C 1
ATOM 1047 O O . PHE A 1 126 ? 32.924 60.093 14.825 1.00 43.09 126 PHE A O 1
ATOM 1055 N N . PHE A 1 127 ? 31.881 59.038 13.131 1.00 42.97 127 PHE A N 1
ATOM 1056 C CA . PHE A 1 127 ? 32.824 57.906 13.135 1.00 42.95 127 PHE A CA 1
ATOM 1057 C C . PHE A 1 127 ? 34.253 58.330 12.877 1.00 43.02 127 PHE A C 1
ATOM 1058 O O . PHE A 1 127 ? 35.175 57.822 13.507 1.00 43.21 127 PHE A O 1
ATOM 1066 N N . GLU A 1 128 ? 34.451 59.226 11.924 1.00 43.25 128 GLU A N 1
ATOM 1067 C CA . GLU A 1 128 ? 35.792 59.754 11.680 1.00 43.71 128 GLU A CA 1
ATOM 1068 C C . GLU A 1 128 ? 36.360 60.430 12.936 1.00 43.23 128 GLU A C 1
ATOM 1069 O O . GLU A 1 128 ? 37.524 60.277 13.231 1.00 43.15 128 GLU A O 1
ATOM 1075 N N . SER A 1 129 ? 35.515 61.133 13.679 1.00 43.20 129 SER A N 1
ATOM 1076 C CA . SER A 1 129 ? 35.943 61.863 14.867 1.00 43.41 129 SER A CA 1
ATOM 1077 C C . SER A 1 129 ? 36.280 60.924 16.017 1.00 43.67 129 SER A C 1
ATOM 1078 O O . SER A 1 129 ? 37.081 61.268 16.886 1.00 43.96 129 SER A O 1
ATOM 1081 N N . LYS A 1 130 ? 35.650 59.748 16.026 1.00 43.71 130 LYS A N 1
ATOM 1082 C CA . LYS A 1 130 ? 35.952 58.706 16.997 1.00 43.37 130 LYS A CA 1
ATOM 1083 C C . LYS A 1 130 ? 37.126 57.822 16.588 1.00 43.13 130 LYS A C 1
ATOM 1084 O O . LYS A 1 130 ? 37.405 56.836 17.236 1.00 43.14 130 LYS A O 1
ATOM 1090 N N . GLY A 1 131 ? 37.824 58.178 15.522 1.00 43.21 131 GLY A N 1
ATOM 1091 C CA . GLY A 1 131 ? 38.963 57.398 15.068 1.00 43.35 131 GLY A CA 1
ATOM 1092 C C . GLY A 1 131 ? 38.637 56.178 14.214 1.00 43.43 131 GLY A C 1
ATOM 1093 O O . GLY A 1 131 ? 39.519 55.363 13.983 1.00 43.16 131 GLY A O 1
ATOM 1094 N N . PHE A 1 132 ? 37.399 56.047 13.725 1.00 43.46 132 PHE A N 1
ATOM 1095 C CA . PHE A 1 132 ? 37.100 55.007 12.737 1.00 43.59 132 PHE A CA 1
ATOM 1096 C C . PHE A 1 132 ? 37.698 55.390 11.400 1.00 43.71 132 PHE A C 1
ATOM 1097 O O . PHE A 1 132 ? 38.006 56.545 11.180 1.00 44.12 132 PHE A O 1
ATOM 1105 N N . THR A 1 133 ? 37.838 54.414 10.5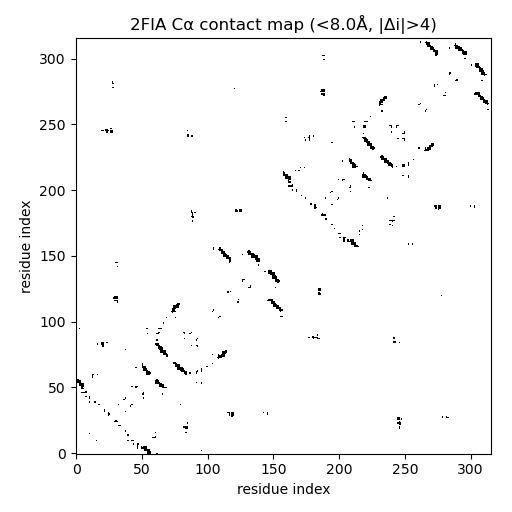11 1.00 43.95 133 THR A N 1
ATOM 1106 C CA . THR A 1 133 ? 38.296 54.652 9.143 1.00 44.02 133 THR A CA 1
ATOM 1107 C C . THR A 1 133 ? 37.425 53.873 8.184 1.00 43.85 133 THR A C 1
ATOM 1108 O O . THR A 1 133 ? 37.058 52.727 8.475 1.00 43.68 133 THR A O 1
ATOM 1112 N N . LYS A 1 134 ? 37.116 54.489 7.041 1.00 43.69 134 LYS A N 1
ATOM 1113 C CA . LYS A 1 134 ? 36.298 53.842 6.013 1.00 43.55 134 LYS A CA 1
ATOM 1114 C C . LYS A 1 134 ? 37.172 52.865 5.275 1.00 43.09 134 LYS A C 1
ATOM 1115 O O . LYS A 1 134 ? 38.259 53.219 4.830 1.00 43.38 134 LYS A O 1
ATOM 1121 N N . ILE A 1 135 ? 36.715 51.629 5.159 1.00 42.79 135 ILE A N 1
ATOM 1122 C CA . ILE A 1 135 ? 37.517 50.600 4.495 1.00 42.75 135 ILE A CA 1
ATOM 1123 C C . ILE A 1 135 ? 36.793 49.864 3.372 1.00 42.53 135 ILE A C 1
ATOM 1124 O O . ILE A 1 135 ? 37.425 49.141 2.624 1.00 42.19 135 ILE A O 1
ATOM 1129 N N . HIS A 1 136 ? 35.488 50.064 3.234 1.00 42.97 136 HIS A N 1
ATOM 1130 C CA . HIS A 1 136 ? 34.720 49.351 2.222 1.00 43.54 136 HIS A CA 1
ATOM 1131 C C . HIS A 1 136 ? 33.377 50.014 1.976 1.00 43.46 136 HIS A C 1
ATOM 1132 O O . HIS A 1 136 ? 32.901 50.770 2.802 1.00 42.97 136 HIS A O 1
ATOM 1139 N N . GLU A 1 137 ? 32.798 49.701 0.822 1.00 44.22 137 GLU A N 1
ATOM 1140 C CA . GLU A 1 137 ? 31.455 50.104 0.418 1.00 45.09 137 GLU A CA 1
ATOM 1141 C C . GLU A 1 137 ? 30.669 48.886 -0.063 1.00 45.35 137 GLU A C 1
ATOM 1142 O O . GLU A 1 137 ? 31.242 47.917 -0.564 1.00 44.70 137 GLU A O 1
ATOM 1148 N N . SER A 1 138 ? 29.350 48.950 0.083 1.00 46.32 138 SER A N 1
ATOM 1149 C CA . SER A 1 138 ? 28.488 47.819 -0.211 1.00 47.17 138 SER A CA 1
ATOM 1150 C C . SER A 1 138 ? 27.014 48.216 -0.267 1.00 48.28 138 SER A C 1
ATOM 1151 O O . SER A 1 138 ? 26.610 49.237 0.283 1.00 47.90 138 SER A O 1
ATOM 1154 N N . LEU A 1 139 ? 26.214 47.371 -0.914 1.00 50.00 139 LEU A N 1
ATOM 1155 C CA . LEU A 1 139 ? 24.764 47.482 -0.875 1.00 51.38 139 LEU A CA 1
ATOM 1156 C C . LEU A 1 139 ? 24.230 46.717 0.297 1.00 52.61 139 LEU A C 1
ATOM 1157 O O . LEU A 1 139 ? 24.880 45.807 0.794 1.00 52.67 139 LEU A O 1
ATOM 1162 N N . GLN A 1 140 ? 23.035 47.091 0.734 1.00 54.55 140 GLN A N 1
ATOM 1163 C CA . GLN A 1 140 ? 22.332 46.352 1.768 1.00 56.21 140 GLN A CA 1
ATOM 1164 C C . GLN A 1 140 ? 21.047 45.762 1.209 1.00 57.70 140 GLN A C 1
ATOM 1165 O O . GLN A 1 140 ? 20.283 46.442 0.507 1.00 57.78 140 GLN A O 1
ATOM 1171 N N . MET A 1 141 ? 20.812 44.495 1.540 1.00 59.36 141 MET A N 1
ATOM 1172 C CA . MET A 1 141 ? 19.591 43.805 1.135 1.00 60.06 141 MET A CA 1
ATOM 1173 C C . MET A 1 141 ? 18.392 44.579 1.682 1.00 60.57 141 MET A C 1
ATOM 1174 O O . MET A 1 141 ? 18.468 45.191 2.765 1.00 60.69 141 MET A O 1
ATOM 1179 N N . ASN A 1 142 ? 17.306 44.582 0.909 1.00 60.75 142 ASN A N 1
ATOM 1180 C CA . ASN A 1 142 ? 16.080 45.292 1.282 1.00 60.65 142 ASN A CA 1
ATOM 1181 C C . ASN A 1 142 ? 16.287 46.788 1.511 1.00 60.62 142 ASN A C 1
ATOM 1182 O O . ASN A 1 142 ? 15.528 47.413 2.256 1.00 61.16 142 ASN A O 1
ATOM 1187 N N . ARG A 1 143 ? 17.319 47.352 0.883 1.00 59.98 143 ARG A N 1
ATOM 1188 C CA . ARG A 1 143 ? 17.619 48.778 0.997 1.00 59.09 143 ARG A CA 1
ATOM 1189 C C . ARG A 1 143 ? 18.445 49.239 -0.192 1.00 58.55 143 ARG A C 1
ATOM 1190 O O . ARG A 1 143 ? 19.185 50.210 -0.116 1.00 58.64 143 ARG A O 1
ATOM 1198 N N . LEU A 1 144 ? 18.257 48.560 -1.317 1.00 58.07 144 LEU A N 1
ATOM 1199 C CA . LEU A 1 144 ? 19.043 48.798 -2.520 1.00 57.65 144 LEU A CA 1
ATOM 1200 C C . LEU A 1 144 ? 18.795 50.177 -3.082 1.00 56.76 144 LEU A C 1
ATOM 1201 O O . LEU A 1 144 ? 19.664 50.742 -3.719 1.00 56.61 144 LEU A O 1
ATOM 1206 N N . ASP A 1 145 ? 17.605 50.715 -2.844 1.00 56.05 145 AS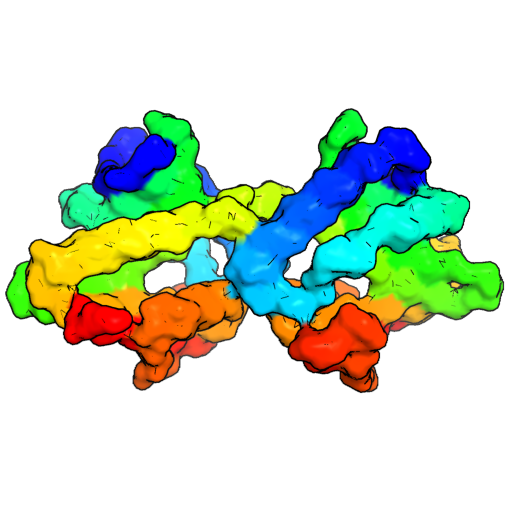P A N 1
ATOM 1207 C CA . ASP A 1 145 ? 17.277 52.071 -3.294 1.00 55.58 145 ASP A CA 1
ATOM 1208 C C . ASP A 1 145 ? 18.238 53.103 -2.720 1.00 54.45 145 ASP A C 1
ATOM 1209 O O . ASP A 1 145 ? 18.574 54.070 -3.395 1.00 54.41 145 ASP A O 1
ATOM 1214 N N . PHE A 1 146 ? 18.705 52.864 -1.494 1.00 53.10 146 PHE A N 1
ATOM 1215 C CA . PHE A 1 146 ? 19.579 53.800 -0.796 1.00 52.01 146 PHE A CA 1
ATOM 1216 C C . PHE A 1 146 ? 21.048 53.737 -1.214 1.00 51.14 146 PHE A C 1
ATOM 1217 O O . PHE A 1 146 ? 21.851 54.542 -0.763 1.00 51.19 146 PHE A O 1
ATOM 1225 N N . GLY A 1 147 ? 21.410 52.793 -2.070 1.00 50.12 147 GLY A N 1
ATOM 1226 C CA . GLY A 1 147 ? 22.749 52.777 -2.625 1.00 49.23 147 GLY A CA 1
ATOM 1227 C C . GLY A 1 147 ? 23.798 52.390 -1.602 1.00 48.60 147 GLY A C 1
ATOM 1228 O O . GLY A 1 147 ? 23.579 51.484 -0.778 1.00 48.67 147 GLY A O 1
ATOM 1229 N N . SER A 1 148 ? 24.938 53.078 -1.653 1.00 47.41 148 SER A N 1
ATOM 1230 C CA . SER A 1 148 ? 26.127 52.655 -0.919 1.00 46.56 148 SER A CA 1
ATOM 1231 C C . SER A 1 148 ? 26.048 52.855 0.569 1.00 44.73 148 SER A C 1
ATOM 1232 O O . SER A 1 148 ? 25.625 53.907 1.042 1.00 45.08 148 SER A O 1
ATOM 1235 N N . PHE A 1 149 ? 26.461 51.825 1.294 1.00 42.86 149 PHE A N 1
ATOM 1236 C CA . PHE A 1 149 ? 26.726 51.908 2.709 1.00 41.13 149 PHE A CA 1
ATOM 1237 C C . PHE A 1 149 ? 28.223 51.746 2.898 1.00 41.13 149 PHE A C 1
ATOM 1238 O O . PHE A 1 149 ? 28.868 50.923 2.248 1.00 40.79 149 PHE A O 1
ATOM 1246 N N . TYR A 1 150 ? 28.767 52.554 3.794 1.00 41.36 150 TYR A N 1
ATOM 1247 C CA . TYR A 1 150 ? 30.183 52.568 4.103 1.00 41.38 150 TYR A CA 1
ATOM 1248 C C . TYR A 1 150 ? 30.485 51.777 5.372 1.00 41.23 150 TYR A C 1
ATOM 1249 O O . TYR A 1 150 ? 29.762 51.880 6.359 1.00 40.91 150 TYR A O 1
ATOM 1258 N N . LEU A 1 151 ? 31.588 51.038 5.352 1.00 41.16 151 LEU A N 1
ATOM 1259 C CA . LEU A 1 151 ? 32.016 50.239 6.489 1.00 41.44 151 LEU A CA 1
ATOM 1260 C C . LEU A 1 151 ? 33.198 50.909 7.171 1.00 41.55 151 LEU A C 1
ATOM 1261 O O . LEU A 1 151 ? 34.179 51.267 6.523 1.00 41.46 151 LEU A O 1
ATOM 1266 N N . TYR A 1 152 ? 33.112 51.037 8.484 1.00 42.17 152 TYR A N 1
ATOM 1267 C CA . TYR A 1 152 ? 34.175 51.655 9.266 1.00 43.48 152 TYR A CA 1
ATOM 1268 C C . TYR A 1 152 ? 34.759 50.693 10.291 1.00 44.30 152 TYR A C 1
ATOM 1269 O O . TYR A 1 152 ? 34.038 49.912 10.910 1.00 43.79 152 TYR A O 1
ATOM 1278 N N . VAL A 1 153 ? 36.071 50.775 10.473 1.00 45.91 153 VAL A N 1
ATOM 1279 C CA . VAL A 1 153 ? 36.752 50.019 11.520 1.00 47.10 153 VAL A CA 1
ATOM 1280 C C . VAL A 1 153 ? 37.560 50.950 12.415 1.00 48.41 153 VAL A C 1
ATOM 1281 O O . VAL A 1 153 ? 38.148 51.927 11.947 1.00 48.26 153 VAL A O 1
ATOM 1285 N N . LYS A 1 154 ? 37.548 50.656 13.707 1.00 50.45 154 LYS A N 1
ATOM 1286 C CA . LYS A 1 154 ? 38.417 51.322 14.662 1.00 51.92 154 LYS A CA 1
ATOM 1287 C C . LYS A 1 154 ? 39.226 50.262 15.379 1.00 53.80 154 LYS A C 1
ATOM 1288 O O . LYS A 1 154 ? 38.663 49.324 15.942 1.00 54.07 154 LYS A O 1
ATOM 1294 N N . GLU A 1 155 ? 40.546 50.396 15.339 1.00 56.26 155 GLU A N 1
ATOM 1295 C CA . GLU A 1 155 ? 41.430 49.558 16.144 1.00 58.08 155 GLU A CA 1
ATOM 1296 C C . GLU A 1 155 ? 41.283 50.028 17.590 1.00 59.37 155 GLU A C 1
ATOM 1297 O O . GLU A 1 155 ? 41.460 51.207 17.866 1.00 59.44 155 GLU A O 1
ATOM 1303 N N . LEU A 1 156 ? 40.932 49.114 18.493 1.00 61.00 156 LEU A N 1
ATOM 1304 C CA . LEU A 1 156 ? 40.629 49.450 19.891 1.00 62.36 156 LEU A CA 1
ATOM 1305 C C . LEU A 1 156 ? 41.843 49.479 20.832 1.00 63.92 156 LEU A C 1
ATOM 1306 O O . LEU A 1 156 ? 42.669 48.566 20.817 1.00 64.35 156 LEU A O 1
ATOM 1311 N N . GLU A 1 157 ? 41.929 50.534 21.650 1.00 65.78 157 GLU A N 1
ATOM 1312 C CA . GLU A 1 157 ? 42.751 50.540 22.870 1.00 65.94 157 GLU A CA 1
ATOM 1313 C C . GLU A 1 157 ? 42.483 51.760 23.756 1.00 66.80 157 GLU A C 1
ATOM 1314 O O . GLU A 1 157 ? 42.757 51.740 24.967 1.00 67.57 157 GLU A O 1
ATOM 1320 N N . MET B 1 1 ? 2.803 78.360 16.978 1.00 81.13 1 MET B N 1
ATOM 1321 C CA . MET B 1 1 ? 2.249 78.434 15.605 1.00 80.94 1 MET B CA 1
ATOM 1322 C C . MET B 1 1 ? 1.099 79.416 15.749 1.00 81.01 1 MET B C 1
ATOM 1323 O O . MET B 1 1 ? 0.114 79.082 16.418 1.00 81.27 1 MET B O 1
ATOM 1328 N N . LYS B 1 2 ? 1.168 80.590 15.112 1.00 80.87 2 LYS B N 1
ATOM 1329 C CA . LYS B 1 2 ? 1.893 80.806 13.857 1.00 80.70 2 LYS B CA 1
ATOM 1330 C C . LYS B 1 2 ? 3.055 81.835 13.862 1.00 80.54 2 LYS B C 1
ATOM 1331 O O . LYS B 1 2 ? 3.742 82.033 14.876 1.00 80.33 2 LYS B O 1
ATOM 1333 N N . ILE B 1 3 ? 3.233 82.488 12.708 1.00 80.36 3 ILE B N 1
ATOM 1334 C CA . ILE B 1 3 ? 4.482 83.121 12.296 1.00 80.28 3 ILE B CA 1
ATOM 1335 C C . ILE B 1 3 ? 4.353 84.626 12.275 1.00 80.12 3 ILE B C 1
ATOM 1336 O O . ILE B 1 3 ? 3.454 85.152 11.638 1.00 80.33 3 ILE B O 1
ATOM 1341 N N . ARG B 1 4 ? 5.279 85.323 12.917 1.00 79.98 4 ARG B N 1
ATOM 1342 C CA . ARG B 1 4 ? 5.162 86.763 13.072 1.00 80.04 4 ARG B CA 1
ATOM 1343 C C . ARG B 1 4 ? 6.516 87.386 13.290 1.00 80.45 4 ARG B C 1
ATOM 1344 O O . ARG B 1 4 ? 7.445 86.708 13.716 1.00 80.32 4 ARG B O 1
ATOM 1352 N N . VAL B 1 5 ? 6.612 88.689 13.037 1.00 81.13 5 VAL B N 1
ATOM 1353 C CA . VAL B 1 5 ? 7.856 89.420 13.261 1.00 81.80 5 VAL B CA 1
ATOM 1354 C C . VAL B 1 5 ? 8.182 89.274 14.739 1.00 82.34 5 VAL B C 1
ATOM 1355 O O . VAL B 1 5 ? 7.280 89.163 15.554 1.00 82.27 5 VAL B O 1
ATOM 1359 N N . ALA B 1 6 ? 9.461 89.225 15.085 1.00 83.27 6 ALA B N 1
ATOM 1360 C CA . ALA B 1 6 ? 9.854 89.093 16.486 1.00 84.08 6 ALA B CA 1
ATOM 1361 C C . ALA B 1 6 ? 9.762 90.436 17.184 1.00 84.82 6 ALA B C 1
ATOM 1362 O O . ALA B 1 6 ? 10.101 91.468 16.607 1.00 84.65 6 ALA B O 1
ATOM 1364 N N . ASP B 1 7 ? 9.297 90.407 18.428 1.00 85.98 7 ASP B N 1
ATOM 1365 C CA . ASP B 1 7 ? 9.328 91.570 19.310 1.00 86.58 7 ASP B CA 1
ATOM 1366 C C . ASP B 1 7 ? 10.713 91.660 19.933 1.00 87.21 7 ASP B C 1
ATOM 1367 O O . ASP B 1 7 ? 11.416 90.663 20.025 1.00 87.65 7 ASP B O 1
ATOM 1372 N N . GLU B 1 8 ? 11.112 92.845 20.370 1.00 87.79 8 GLU B N 1
ATOM 1373 C CA . GLU B 1 8 ? 12.399 92.975 21.031 1.00 88.24 8 GLU B CA 1
ATOM 1374 C C . GLU B 1 8 ? 12.345 92.436 22.454 1.00 88.54 8 GLU B C 1
ATOM 1375 O O . GLU B 1 8 ? 13.393 92.320 23.098 1.00 88.41 8 GLU B O 1
ATOM 1381 N N . LYS B 1 9 ? 11.148 92.083 22.943 1.00 88.82 9 LYS B N 1
ATOM 1382 C CA . LYS B 1 9 ? 11.044 91.586 24.318 1.00 89.03 9 LYS B CA 1
ATOM 1383 C C . LYS B 1 9 ? 11.998 90.430 24.579 1.00 88.89 9 LYS B C 1
ATOM 1384 O O . LYS B 1 9 ? 12.426 90.238 25.715 1.00 88.83 9 LYS B O 1
ATOM 1390 N N . GLU B 1 10 ? 12.288 89.604 23.577 1.00 88.59 10 GLU B N 1
ATOM 1391 C CA . GLU B 1 10 ? 11.839 88.232 23.448 1.00 88.14 10 GLU B CA 1
ATOM 1392 C C . GLU B 1 10 ? 13.268 87.710 23.291 1.00 88.01 10 GLU B C 1
ATOM 1393 O O . GLU B 1 10 ? 13.515 86.514 23.196 1.00 88.04 10 GLU B O 1
ATOM 1399 N N . LEU B 1 11 ? 14.200 88.669 23.269 1.00 87.67 11 LEU B N 1
ATOM 1400 C CA . LEU B 1 11 ? 15.554 88.502 22.799 1.00 87.50 11 LEU B CA 1
ATOM 1401 C C . LEU B 1 11 ? 16.273 87.423 23.572 1.00 87.36 11 LEU B C 1
ATOM 1402 O O . LEU B 1 11 ? 16.909 86.567 22.972 1.00 87.48 11 LEU B O 1
ATOM 1407 N N . PRO B 1 12 ? 16.162 87.441 24.909 1.00 87.10 12 PRO B N 1
ATOM 1408 C CA . PRO B 1 12 ? 16.891 86.416 25.650 1.00 86.69 12 PRO B CA 1
ATOM 1409 C C . PRO B 1 12 ? 16.356 85.024 25.325 1.00 86.24 12 PRO B C 1
ATOM 1410 O O . PRO B 1 12 ? 17.092 84.043 25.395 1.00 86.22 12 PRO B O 1
ATOM 1414 N N . MET B 1 13 ? 15.083 84.962 24.954 1.00 85.60 13 MET B N 1
ATOM 1415 C CA . MET B 1 13 ? 14.461 83.726 24.534 1.00 85.15 13 MET B CA 1
ATOM 1416 C C . MET B 1 13 ? 15.078 83.258 23.211 1.00 84.51 13 MET B C 1
ATOM 1417 O O . MET B 1 13 ? 15.504 82.105 23.094 1.00 84.62 13 MET B O 1
ATOM 1422 N N . ILE B 1 14 ? 15.141 84.152 22.225 1.00 83.52 14 ILE B N 1
ATOM 1423 C CA . ILE B 1 14 ? 15.709 83.806 20.922 1.00 82.68 14 ILE B CA 1
ATOM 1424 C C . ILE B 1 14 ? 17.222 83.624 21.042 1.00 81.68 14 ILE B C 1
ATOM 1425 O O . ILE B 1 14 ? 17.809 82.775 20.379 1.00 81.56 14 ILE B O 1
ATOM 1430 N N . LEU B 1 15 ? 17.847 84.406 21.910 1.00 80.58 15 LEU B N 1
ATOM 1431 C CA . LEU B 1 15 ? 19.271 84.264 22.171 1.00 79.87 15 LEU B CA 1
ATOM 1432 C C . LEU B 1 15 ? 19.562 82.870 22.757 1.00 78.95 15 LEU B C 1
ATOM 1433 O O . LEU B 1 15 ? 20.631 82.308 22.531 1.00 78.72 15 LEU B O 1
ATOM 1438 N N . GLN B 1 16 ? 18.605 82.312 23.500 1.00 77.93 16 GLN B N 1
ATOM 1439 C CA . GLN B 1 16 ? 18.722 80.938 24.001 1.00 77.02 16 GLN B CA 1
ATOM 1440 C C . GLN B 1 16 ? 18.672 80.015 22.799 1.00 75.92 16 GLN B C 1
ATOM 1441 O O . GLN B 1 16 ? 19.620 79.283 22.523 1.00 75.84 16 GLN B O 1
ATOM 1447 N N . PHE B 1 17 ? 17.554 80.096 22.082 1.00 74.61 17 PHE B N 1
ATOM 1448 C CA . PHE B 1 17 ? 17.296 79.325 20.868 1.00 73.79 17 PHE B CA 1
ATOM 1449 C C . PHE B 1 17 ? 18.521 79.129 20.000 1.00 72.77 17 PHE B C 1
ATOM 1450 O O . PHE B 1 17 ? 18.812 78.005 19.613 1.00 72.80 17 PHE B O 1
ATOM 1458 N N . LEU B 1 18 ? 19.235 80.197 19.662 1.00 71.47 18 LEU B N 1
ATOM 1459 C CA . LEU B 1 18 ? 20.350 79.997 18.755 1.00 70.79 18 LEU B CA 1
ATOM 1460 C C . LEU B 1 18 ? 21.603 79.453 19.445 1.00 69.86 18 LEU B C 1
ATOM 1461 O O . LEU B 1 18 ? 22.533 79.021 18.772 1.00 69.85 18 LEU B O 1
ATOM 1466 N N . THR B 1 19 ? 21.623 79.430 20.773 1.00 68.78 19 THR B N 1
ATOM 1467 C CA . THR B 1 19 ? 22.684 78.705 21.483 1.00 68.05 19 THR B CA 1
ATOM 1468 C C . THR B 1 19 ? 22.466 77.189 21.384 1.00 66.94 19 THR B C 1
ATOM 1469 O O . THR B 1 19 ? 23.426 76.428 21.271 1.00 66.23 19 THR B O 1
ATOM 1473 N N . GLU B 1 20 ? 21.204 76.769 21.406 1.00 66.05 20 GLU B N 1
ATOM 1474 C CA . GLU B 1 20 ? 20.851 75.359 21.234 1.00 65.67 20 GLU B CA 1
ATOM 1475 C C . GLU B 1 20 ? 21.101 74.892 19.808 1.00 64.63 20 GLU B C 1
ATOM 1476 O O . GLU B 1 20 ? 21.614 73.789 19.593 1.00 64.89 20 GLU B O 1
ATOM 1482 N N . VAL B 1 21 ? 20.751 75.737 18.842 1.00 63.19 21 VAL B N 1
ATOM 1483 C CA . VAL B 1 21 ? 20.991 75.447 17.430 1.00 61.90 21 VAL B CA 1
ATOM 1484 C C . VAL B 1 21 ? 22.495 75.407 17.163 1.00 60.68 21 VAL B C 1
ATOM 1485 O O . VAL B 1 21 ? 22.955 74.597 16.384 1.00 60.43 21 VAL B O 1
ATOM 1489 N N . LYS B 1 22 ? 23.261 76.263 17.821 1.00 59.69 22 LYS B N 1
ATOM 1490 C CA . LYS B 1 22 ? 24.707 76.263 17.636 1.00 59.16 22 LYS B CA 1
ATOM 1491 C C . LYS B 1 22 ? 25.358 75.031 18.236 1.00 58.32 22 LYS B C 1
ATOM 1492 O O . LYS B 1 22 ? 26.413 74.607 17.780 1.00 58.18 22 LYS B O 1
ATOM 1498 N N . ALA B 1 23 ? 24.739 74.470 19.268 1.00 57.54 23 ALA B N 1
ATOM 1499 C CA . ALA B 1 23 ? 25.256 73.274 19.903 1.00 56.94 23 ALA B CA 1
ATOM 1500 C C . ALA B 1 23 ? 25.029 72.079 18.973 1.00 56.46 23 ALA B C 1
ATOM 1501 O O . ALA B 1 23 ? 25.963 71.338 18.673 1.00 56.28 23 ALA B O 1
ATOM 1503 N N . TYR B 1 24 ? 23.788 71.915 18.515 1.00 55.83 24 TYR B N 1
ATOM 1504 C CA . TYR B 1 24 ? 23.427 70.909 17.513 1.00 55.28 24 TYR B CA 1
ATOM 1505 C C . TYR B 1 24 ? 24.358 70.955 16.309 1.00 54.71 24 TYR B C 1
ATOM 1506 O O . TYR B 1 24 ? 24.972 69.955 15.940 1.00 54.72 24 TYR B O 1
ATOM 1515 N N . MET B 1 25 ? 24.444 72.135 15.706 1.00 54.18 25 MET B N 1
ATOM 1516 C CA . MET B 1 25 ? 25.353 72.412 14.591 1.00 53.23 25 MET B CA 1
ATOM 1517 C C . MET B 1 25 ? 26.720 71.807 14.913 1.00 53.63 25 MET B C 1
ATOM 1518 O O . MET B 1 25 ? 27.324 71.114 14.092 1.00 53.65 25 MET B O 1
ATOM 1523 N N . ASP B 1 26 ? 27.176 72.050 16.134 1.00 53.95 26 ASP B N 1
ATOM 1524 C CA . ASP B 1 26 ? 28.493 71.604 16.579 1.00 53.79 26 ASP B CA 1
ATOM 1525 C C . ASP B 1 26 ? 28.668 70.067 16.639 1.00 53.64 26 ASP B C 1
ATOM 1526 O O . ASP B 1 26 ? 29.601 69.535 16.041 1.00 53.60 26 ASP B O 1
ATOM 1531 N N . VAL B 1 27 ? 27.784 69.349 17.329 1.00 53.18 27 VAL B N 1
ATOM 1532 C CA . VAL B 1 27 ? 28.021 67.921 17.496 1.00 53.08 27 VAL B CA 1
ATOM 1533 C C . VAL B 1 27 ? 27.933 67.197 16.143 1.00 52.84 27 VAL B C 1
ATOM 1534 O O . VAL B 1 27 ? 28.731 66.294 15.865 1.00 52.92 27 VAL B O 1
ATOM 1538 N N . VAL B 1 28 ? 26.994 67.608 15.296 1.00 52.22 28 VAL B N 1
ATOM 1539 C CA . VAL B 1 28 ? 26.805 66.935 14.016 1.00 51.72 28 VAL B CA 1
ATOM 1540 C C . VAL B 1 28 ? 27.932 67.230 13.027 1.00 51.10 28 VAL B C 1
ATOM 1541 O O . VAL B 1 28 ? 28.064 66.548 12.021 1.00 50.84 28 VAL B O 1
ATOM 1545 N N . GLY B 1 29 ? 28.738 68.244 13.314 1.00 50.68 29 GLY B N 1
ATOM 1546 C CA . GLY B 1 29 ? 29.901 68.571 12.482 1.00 50.47 29 GLY B CA 1
ATOM 1547 C C . GLY B 1 29 ? 29.641 69.600 11.386 1.00 49.87 29 GLY B C 1
ATOM 1548 O O . GLY B 1 29 ? 30.389 69.676 10.406 1.00 48.62 29 GLY B O 1
ATOM 1549 N N . ILE B 1 30 ? 28.576 70.389 11.558 1.00 49.82 30 ILE B N 1
ATOM 1550 C CA . ILE B 1 30 ? 28.334 71.565 10.712 1.00 49.92 30 ILE B CA 1
ATOM 1551 C C . ILE B 1 30 ? 29.209 72.716 11.204 1.00 49.92 30 ILE B C 1
ATOM 1552 O O . ILE B 1 30 ? 29.151 73.089 12.367 1.00 50.06 30 ILE B O 1
ATOM 1557 N N . THR B 1 31 ? 30.030 73.255 10.314 1.00 50.29 31 THR B N 1
ATOM 1558 C CA . THR B 1 31 ? 30.885 74.401 10.616 1.00 50.90 31 THR B CA 1
ATOM 1559 C C . THR B 1 31 ? 30.317 75.646 9.935 1.00 51.31 31 THR B C 1
ATOM 1560 O O . THR B 1 31 ? 30.617 75.905 8.773 1.00 51.50 31 THR B O 1
ATOM 1564 N N . GLN B 1 32 ? 29.484 76.403 10.639 1.00 51.93 32 GLN B N 1
ATOM 1565 C CA . GLN B 1 32 ? 28.766 77.506 10.004 1.00 52.76 32 GLN B CA 1
ATOM 1566 C C . GLN B 1 32 ? 28.631 78.725 10.903 1.00 53.65 32 GLN B C 1
ATOM 1567 O O . GLN B 1 32 ? 29.033 79.818 10.536 1.00 53.66 32 GLN B O 1
ATOM 1573 N N . TRP B 1 33 ? 28.063 78.533 12.082 1.00 55.04 33 TRP B N 1
ATOM 1574 C CA . TRP B 1 33 ? 27.912 79.613 13.038 1.00 56.21 33 TRP B CA 1
ATOM 1575 C C . TRP B 1 33 ? 29.043 79.649 14.040 1.00 57.84 33 TRP B C 1
ATOM 1576 O O . TRP B 1 33 ? 29.846 78.736 14.123 1.00 58.50 33 TRP B O 1
ATOM 1587 N N . THR B 1 34 ? 29.109 80.757 14.760 1.00 60.20 34 THR B N 1
ATOM 1588 C CA . THR B 1 34 ? 30.193 81.087 15.675 1.00 61.38 34 THR B CA 1
ATOM 1589 C C . THR B 1 34 ? 29.511 81.580 16.939 1.00 62.89 34 THR B C 1
ATOM 1590 O O . THR B 1 34 ? 28.289 81.682 16.976 1.00 62.61 34 THR B O 1
ATOM 1594 N N . LYS B 1 35 ? 30.271 81.840 17.994 1.00 64.97 35 LYS B N 1
ATOM 1595 C CA . LYS B 1 35 ? 29.717 82.577 19.139 1.00 66.52 35 LYS B CA 1
ATOM 1596 C C . LYS B 1 35 ? 29.366 84.016 18.699 1.00 67.41 35 LYS B C 1
ATOM 1597 O O . LYS B 1 35 ? 28.371 84.582 19.134 1.00 67.68 35 LYS B O 1
ATOM 1603 N N . ASP B 1 36 ? 30.161 84.570 17.792 1.00 68.47 36 ASP B N 1
ATOM 1604 C CA . ASP B 1 36 ? 29.988 85.947 17.331 1.00 69.23 36 ASP B CA 1
ATOM 1605 C C . ASP B 1 36 ? 29.081 86.093 16.106 1.00 69.94 36 ASP B C 1
ATOM 1606 O O . ASP B 1 36 ? 28.867 87.215 15.635 1.00 70.15 36 ASP B O 1
ATOM 1611 N N . TYR B 1 37 ? 28.556 84.983 15.582 1.00 70.42 37 TYR B N 1
ATOM 1612 C CA . TYR B 1 37 ? 27.620 85.058 14.458 1.00 70.33 37 TYR B CA 1
ATOM 1613 C C . TYR B 1 37 ? 26.654 83.871 14.386 1.00 70.59 37 TYR B C 1
ATOM 1614 O O . TYR B 1 37 ? 27.084 82.740 14.248 1.00 70.21 37 TYR B O 1
ATOM 1623 N N . PRO B 1 38 ? 25.342 84.130 14.470 1.00 71.10 38 PRO B N 1
ATOM 1624 C CA . PRO B 1 38 ? 24.712 85.393 14.833 1.00 71.76 38 PRO B CA 1
ATOM 1625 C C . PRO B 1 38 ? 25.014 85.778 16.273 1.00 72.13 38 PRO B C 1
ATOM 1626 O O . PRO B 1 38 ? 24.906 84.940 17.162 1.00 72.26 38 PRO B O 1
ATOM 1630 N N . SER B 1 39 ? 25.416 87.027 16.483 1.00 72.62 39 SER B N 1
ATOM 1631 C CA . SER B 1 39 ? 25.600 87.567 17.821 1.00 73.07 39 SER B CA 1
ATOM 1632 C C . SER B 1 39 ? 24.362 88.377 18.192 1.00 73.51 39 SER B C 1
ATOM 1633 O O . SER B 1 39 ? 23.418 88.482 17.406 1.00 73.45 39 SER B O 1
ATOM 1636 N N . GLN B 1 40 ? 24.372 88.927 19.405 1.00 74.10 40 GLN B N 1
ATOM 1637 C CA . GLN B 1 40 ? 23.276 89.752 19.922 1.00 74.09 40 GLN B CA 1
ATOM 1638 C C . GLN B 1 40 ? 23.012 90.958 19.020 1.00 74.08 40 GLN B C 1
ATOM 1639 O O . GLN B 1 40 ? 21.863 91.238 18.662 1.00 73.87 40 GLN B O 1
ATOM 1645 N N . GLY B 1 41 ? 24.086 91.657 18.651 1.00 74.09 41 GLY B N 1
ATOM 1646 C CA . GLY B 1 41 ? 23.998 92.822 17.763 1.00 74.09 41 GLY B CA 1
ATOM 1647 C C . GLY B 1 41 ? 23.254 92.526 16.473 1.00 74.05 41 GLY B C 1
ATOM 1648 O O . GLY B 1 41 ? 22.334 93.255 16.087 1.00 73.91 41 GLY B O 1
ATOM 1649 N N . ASP B 1 42 ? 23.653 91.437 15.822 1.00 74.03 42 ASP B N 1
ATOM 1650 C CA . ASP B 1 42 ? 22.989 90.960 14.611 1.00 73.91 42 ASP B CA 1
ATOM 1651 C C . ASP B 1 42 ? 21.481 90.816 14.823 1.00 73.79 42 ASP B C 1
ATOM 1652 O O . ASP B 1 42 ? 20.689 91.187 13.960 1.00 73.68 42 ASP B O 1
ATOM 1657 N N . ILE B 1 43 ? 21.090 90.290 15.977 1.00 73.80 43 ILE B N 1
ATOM 1658 C CA . ILE B 1 43 ? 19.682 90.045 16.266 1.00 73.90 43 ILE B CA 1
ATOM 1659 C C . ILE B 1 43 ? 18.916 91.353 16.501 1.00 73.90 43 ILE B C 1
ATOM 1660 O O . ILE B 1 43 ? 17.854 91.566 15.908 1.00 73.73 43 ILE B O 1
ATOM 1665 N N . GLN B 1 44 ? 19.451 92.217 17.363 1.00 73.91 44 GLN B N 1
ATOM 1666 C CA . GLN B 1 44 ? 18.833 93.525 17.643 1.00 73.93 44 GLN B CA 1
ATOM 1667 C C . GLN B 1 44 ? 18.622 94.292 16.343 1.00 73.63 44 GLN B C 1
ATOM 1668 O O . GLN B 1 44 ? 17.492 94.656 15.996 1.00 73.40 44 GLN B O 1
ATOM 1674 N N . GLU B 1 45 ? 19.717 94.507 15.619 1.00 73.32 45 GLU B N 1
ATOM 1675 C CA . GLU B 1 45 ? 19.657 95.173 14.334 1.00 73.31 45 GLU B CA 1
ATOM 1676 C C . GLU B 1 45 ? 18.525 94.612 13.490 1.00 73.28 45 GLU B C 1
ATOM 1677 O O . GLU B 1 45 ? 17.807 95.367 12.850 1.00 73.66 45 GLU B O 1
ATOM 1683 N N . ASP B 1 46 ? 18.358 93.293 13.489 1.00 73.11 46 ASP B N 1
ATOM 1684 C CA . ASP B 1 46 ? 17.320 92.675 12.676 1.00 73.06 46 ASP B CA 1
ATOM 1685 C C . ASP B 1 46 ? 15.932 93.022 13.202 1.00 72.90 46 ASP B C 1
ATOM 1686 O O . ASP B 1 46 ? 15.017 93.256 12.417 1.00 72.56 46 ASP B O 1
ATOM 1691 N N . ILE B 1 47 ? 15.768 93.070 14.520 1.00 73.04 47 ILE B N 1
ATOM 1692 C CA . ILE B 1 47 ? 14.449 93.396 15.087 1.00 73.17 47 ILE B CA 1
ATOM 1693 C C . ILE B 1 47 ? 14.118 94.867 14.834 1.00 73.18 47 ILE B C 1
ATOM 1694 O O . ILE B 1 47 ? 13.019 95.186 14.370 1.00 72.97 47 ILE B O 1
ATOM 1699 N N . THR B 1 48 ? 15.082 95.741 15.136 1.00 73.07 48 THR B N 1
ATOM 1700 C CA . THR B 1 48 ? 15.024 97.152 14.749 1.00 72.93 48 THR B CA 1
ATOM 1701 C C . THR B 1 48 ? 14.481 97.307 13.330 1.00 72.78 48 THR B C 1
ATOM 1702 O O . THR B 1 48 ? 13.513 98.032 13.109 1.00 72.85 48 THR B O 1
ATOM 1706 N N . LYS B 1 49 ? 15.085 96.602 12.380 1.00 72.40 49 LYS B N 1
ATOM 1707 C CA . LYS B 1 49 ? 14.703 96.731 10.980 1.00 72.18 49 LYS B CA 1
ATOM 1708 C C . LYS B 1 49 ? 13.500 95.858 10.581 1.00 71.99 49 LYS B C 1
ATOM 1709 O O . LYS B 1 49 ? 13.231 95.688 9.392 1.00 72.01 49 LYS B O 1
ATOM 1715 N N . LYS B 1 50 ? 12.784 95.313 11.567 1.00 71.82 50 LYS B N 1
ATOM 1716 C CA . LYS B 1 50 ? 11.488 94.646 11.345 1.00 71.85 50 LYS B CA 1
ATOM 1717 C C . LYS B 1 50 ? 11.603 93.501 10.316 1.00 71.57 50 LYS B C 1
ATOM 1718 O O . LYS B 1 50 ? 10.889 93.436 9.311 1.00 71.78 50 LYS B O 1
ATOM 1724 N N . ARG B 1 51 ? 12.483 92.566 10.647 1.00 71.03 51 ARG B N 1
ATOM 1725 C CA . ARG B 1 51 ? 13.173 91.719 9.678 1.00 70.45 51 ARG B CA 1
ATOM 1726 C C . ARG B 1 51 ? 13.295 90.252 10.150 1.00 70.09 51 ARG B C 1
ATOM 1727 O O . ARG B 1 51 ? 13.405 89.345 9.339 1.00 69.75 51 ARG B O 1
ATOM 1735 N N . LEU B 1 52 ? 13.289 90.052 11.466 1.00 69.73 52 LEU B N 1
ATOM 1736 C CA . LEU B 1 52 ? 13.438 88.757 12.089 1.00 69.83 52 LEU B CA 1
ATOM 1737 C C . LEU B 1 52 ? 12.057 88.142 12.338 1.00 69.82 52 LEU B C 1
ATOM 1738 O O . LEU B 1 52 ? 11.328 88.581 13.218 1.00 69.76 52 LEU B O 1
ATOM 1743 N N . TYR B 1 53 ? 11.708 87.118 11.568 1.00 70.09 53 TYR B N 1
ATOM 1744 C CA . TYR B 1 53 ? 10.421 86.439 11.699 1.00 70.59 53 TYR B CA 1
ATOM 1745 C C . TYR B 1 53 ? 10.554 85.138 12.487 1.00 71.05 53 TYR B C 1
ATOM 1746 O O . TYR B 1 53 ? 11.567 84.461 12.388 1.00 71.08 53 TYR B O 1
ATOM 1755 N N . LEU B 1 54 ? 9.515 84.790 13.247 1.00 71.72 54 LEU B N 1
ATOM 1756 C CA . LEU B 1 54 ? 9.527 83.634 14.144 1.00 72.28 54 LEU B CA 1
ATOM 1757 C C . LEU B 1 54 ? 8.347 82.709 13.900 1.00 73.15 54 LEU B C 1
ATOM 1758 O O . LEU B 1 54 ? 7.239 83.168 13.639 1.00 73.14 54 LEU B O 1
ATOM 1763 N N . LEU B 1 55 ? 8.600 81.405 13.980 1.00 74.23 55 LEU B N 1
ATOM 1764 C CA . LEU B 1 55 ? 7.545 80.423 14.164 1.00 74.91 55 LEU B CA 1
ATOM 1765 C C . LEU B 1 55 ? 7.545 80.203 15.665 1.00 75.91 55 LEU B C 1
ATOM 1766 O O . LEU B 1 55 ? 8.557 79.775 16.229 1.00 75.92 55 LEU B O 1
ATOM 1771 N N . VAL B 1 56 ? 6.428 80.523 16.316 1.00 76.79 56 VAL B N 1
ATOM 1772 C CA . VAL B 1 56 ? 6.423 80.705 17.771 1.00 76.73 56 VAL B CA 1
ATOM 1773 C C . VAL B 1 56 ? 5.091 80.324 18.413 1.00 76.51 56 VAL B C 1
ATOM 1774 O O . VAL B 1 56 ? 4.044 80.394 17.758 1.00 76.55 56 VAL B O 1
ATOM 1778 N N . HIS B 1 57 ? 5.143 79.919 19.690 1.00 75.26 57 HIS B N 1
ATOM 1779 C CA . HIS B 1 57 ? 3.941 79.510 20.444 1.00 73.15 57 HIS B CA 1
ATOM 1780 C C . HIS B 1 57 ? 4.072 79.527 21.983 1.00 67.51 57 HIS B C 1
ATOM 1781 O O . HIS B 1 57 ? 4.315 78.482 22.603 1.00 67.58 57 HIS B O 1
ATOM 1788 N N . GLU B 1 58 ? 3.993 80.685 22.626 1.00 61.91 58 GLU B N 1
ATOM 1789 C CA . GLU B 1 58 ? 4.496 81.947 22.122 1.00 58.88 58 GLU B CA 1
ATOM 1790 C C . GLU B 1 58 ? 4.860 82.600 23.435 1.00 63.29 58 GLU B C 1
ATOM 1791 O O . GLU B 1 58 ? 4.447 83.740 23.677 1.00 63.56 58 GLU B O 1
ATOM 1793 N N . GLU B 1 59 ? 5.724 81.975 24.243 1.00 69.99 59 GLU B N 1
ATOM 1794 C CA . GLU B 1 59 ? 7.133 81.781 23.926 1.00 77.23 59 GLU B CA 1
ATOM 1795 C C . GLU B 1 59 ? 7.781 80.398 23.702 1.00 79.02 59 GLU B C 1
ATOM 1796 O O . GLU B 1 59 ? 8.785 80.084 24.354 1.00 79.62 59 GLU B O 1
ATOM 1802 N N . MET B 1 60 ? 7.296 79.594 22.762 1.00 81.50 60 MET B N 1
ATOM 1803 C CA . MET B 1 60 ? 8.118 78.457 22.313 1.00 82.11 60 MET B CA 1
ATOM 1804 C C . MET B 1 60 ? 8.470 78.599 20.827 1.00 82.41 60 MET B C 1
ATOM 1805 O O . MET B 1 60 ? 7.655 78.284 19.944 1.00 82.69 60 MET B O 1
ATOM 1810 N N . ILE B 1 61 ? 9.693 79.078 20.578 1.00 81.41 61 ILE B N 1
ATOM 1811 C CA . ILE B 1 61 ? 10.185 79.357 19.227 1.00 80.41 61 ILE B CA 1
ATOM 1812 C C . ILE B 1 61 ? 10.638 78.084 18.548 1.00 79.28 61 ILE B C 1
ATOM 1813 O O . ILE B 1 61 ? 11.669 77.524 18.902 1.00 78.93 61 ILE B O 1
ATOM 1818 N N . PHE B 1 62 ? 9.886 77.647 17.549 1.00 78.04 62 PHE B N 1
ATOM 1819 C CA . PHE B 1 62 ? 10.243 76.446 16.807 1.00 76.84 62 PHE B CA 1
ATOM 1820 C C . PHE B 1 62 ? 11.316 76.753 15.759 1.00 75.42 62 PHE B C 1
ATOM 1821 O O . PHE B 1 62 ? 12.224 75.952 15.542 1.00 75.36 62 PHE B O 1
ATOM 1829 N N . SER B 1 63 ? 11.214 77.916 15.126 1.00 73.46 63 SER B N 1
ATOM 1830 C CA . SER B 1 63 ? 12.096 78.271 14.024 1.00 71.92 63 SER B CA 1
ATOM 1831 C C . SER B 1 63 ? 12.155 79.778 13.838 1.00 70.45 63 SER B C 1
ATOM 1832 O O . SER B 1 63 ? 11.263 80.503 14.263 1.00 70.42 63 SER B O 1
ATOM 1835 N N . MET B 1 64 ? 13.214 80.248 13.198 1.00 68.91 64 MET B N 1
ATOM 1836 C CA . MET B 1 64 ? 13.415 81.669 13.005 1.00 67.82 64 MET B CA 1
ATOM 1837 C C . MET B 1 64 ? 14.200 81.937 11.730 1.00 66.96 64 MET B C 1
ATOM 1838 O O . MET B 1 64 ? 14.908 81.078 11.235 1.00 66.90 64 MET B O 1
ATOM 1843 N N . ALA B 1 65 ? 14.065 83.144 11.206 1.00 66.25 65 ALA B N 1
ATOM 1844 C CA . ALA B 1 65 ? 14.753 83.540 9.987 1.00 65.69 65 ALA B CA 1
ATOM 1845 C C . ALA B 1 65 ? 14.683 85.044 9.857 1.00 65.05 65 ALA B C 1
ATOM 1846 O O . ALA B 1 65 ? 13.725 85.649 10.304 1.00 65.02 65 ALA B O 1
ATOM 1848 N N . THR B 1 66 ? 15.697 85.656 9.267 1.00 64.52 66 THR B N 1
ATOM 1849 C CA . THR B 1 66 ? 15.583 87.048 8.910 1.00 64.42 66 THR B CA 1
ATOM 1850 C C . THR B 1 66 ? 15.430 87.153 7.405 1.00 63.97 66 THR B C 1
ATOM 1851 O O . THR B 1 66 ? 16.122 86.491 6.647 1.00 63.08 66 THR B O 1
ATOM 1855 N N . PHE B 1 67 ? 14.490 88.000 7.007 1.00 64.26 67 PHE B N 1
ATOM 1856 C CA . PHE B 1 67 ? 13.979 88.083 5.654 1.00 64.60 67 PHE B CA 1
ATOM 1857 C C . PHE B 1 67 ? 14.263 89.514 5.231 1.00 64.78 67 PHE B C 1
ATOM 1858 O O . PHE B 1 67 ? 13.766 90.440 5.848 1.00 64.74 67 PHE B O 1
ATOM 1866 N N . CYS B 1 68 ? 15.101 89.683 4.211 1.00 65.45 68 CYS B N 1
ATOM 1867 C CA . CYS B 1 68 ? 15.567 91.001 3.771 1.00 66.17 68 CYS B CA 1
ATOM 1868 C C . CYS B 1 68 ? 14.878 91.494 2.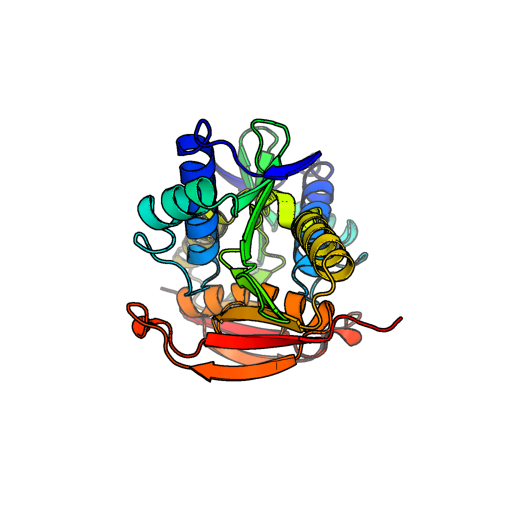527 1.00 67.13 68 CYS B C 1
ATOM 1869 O O . CYS B 1 68 ? 14.947 90.847 1.489 1.00 67.22 68 CYS B O 1
ATOM 1872 N N . MET B 1 69 ? 14.233 92.652 2.642 1.00 68.54 69 MET B N 1
ATOM 1873 C CA . MET B 1 69 ? 13.755 93.416 1.498 1.00 69.58 69 MET B CA 1
ATOM 1874 C C . MET B 1 69 ? 14.337 94.808 1.593 1.00 70.17 69 MET B C 1
ATOM 1875 O O . MET B 1 69 ? 14.063 95.535 2.543 1.00 70.31 69 MET B O 1
ATOM 1880 N N . GLU B 1 70 ? 15.173 95.160 0.629 1.00 71.06 70 GLU B N 1
ATOM 1881 C CA . GLU B 1 70 ? 15.600 96.539 0.470 1.00 71.73 70 GLU B CA 1
ATOM 1882 C C . GLU B 1 70 ? 14.682 97.230 -0.539 1.00 72.10 70 GLU B C 1
ATOM 1883 O O . GLU B 1 70 ? 14.364 96.680 -1.603 1.00 72.05 70 GLU B O 1
ATOM 1889 N N . GLN B 1 71 ? 14.248 98.434 -0.179 1.00 72.23 71 GLN B N 1
ATOM 1890 C CA . GLN B 1 71 ? 13.677 99.392 -1.125 1.00 72.12 71 GLN B CA 1
ATOM 1891 C C . GLN B 1 71 ? 14.238 99.252 -2.557 1.00 71.73 71 GLN B C 1
ATOM 1892 O O . GLN B 1 71 ? 15.457 99.300 -2.767 1.00 71.76 71 GLN B O 1
ATOM 1898 N N . GLU B 1 72 ? 13.341 99.052 -3.526 1.00 70.90 72 GLU B N 1
ATOM 1899 C CA . GLU B 1 72 ? 13.681 99.097 -4.967 1.00 70.10 72 GLU B CA 1
ATOM 1900 C C . GLU B 1 72 ? 14.623 97.986 -5.476 1.00 68.80 72 GLU B C 1
ATOM 1901 O O . GLU B 1 72 ? 15.239 98.133 -6.536 1.00 68.60 72 GLU B O 1
ATOM 1907 N N . GLN B 1 73 ? 14.725 96.881 -4.740 1.00 67.07 73 GLN B N 1
ATOM 1908 C CA . GLN B 1 73 ? 15.410 95.696 -5.250 1.00 65.50 73 GLN B CA 1
ATOM 1909 C C . GLN B 1 73 ? 14.360 94.673 -5.698 1.00 63.74 73 GLN B C 1
ATOM 1910 O O . GLN B 1 73 ? 13.273 94.600 -5.139 1.00 63.13 73 GLN B O 1
ATOM 1916 N N . ASP B 1 74 ? 14.709 93.878 -6.701 1.00 61.95 74 ASP B N 1
ATOM 1917 C CA . ASP B 1 74 ? 13.854 92.803 -7.187 1.00 60.64 74 ASP B CA 1
ATOM 1918 C C . ASP B 1 74 ? 13.932 91.509 -6.378 1.00 59.05 74 ASP B C 1
ATOM 1919 O O . ASP B 1 74 ? 13.164 90.580 -6.639 1.00 59.16 74 ASP B O 1
ATOM 1924 N N . PHE B 1 75 ? 14.839 91.427 -5.409 1.00 56.81 75 PHE B N 1
ATOM 1925 C CA . PHE B 1 75 ? 15.088 90.161 -4.719 1.00 55.35 75 PHE B CA 1
ATOM 1926 C C . PHE B 1 75 ? 14.947 90.281 -3.224 1.00 53.16 75 PHE B C 1
ATOM 1927 O O . PHE B 1 75 ? 14.875 91.377 -2.667 1.00 53.20 75 PHE B O 1
ATOM 1935 N N . VAL B 1 76 ? 14.904 89.129 -2.575 1.00 51.21 76 VAL B N 1
ATOM 1936 C CA . VAL B 1 76 ? 14.985 89.071 -1.127 1.00 49.47 76 VAL B CA 1
ATOM 1937 C C . VAL B 1 76 ? 16.086 88.123 -0.715 1.00 48.27 76 VAL B C 1
ATOM 1938 O O . VAL B 1 76 ? 16.496 87.256 -1.476 1.00 47.43 76 VAL B O 1
ATOM 1942 N N . TRP B 1 77 ? 16.579 88.326 0.492 1.00 46.93 77 TRP B N 1
ATOM 1943 C CA . TRP B 1 77 ? 17.663 87.525 1.013 1.00 46.48 77 TRP B CA 1
ATOM 1944 C C . TRP B 1 77 ? 17.174 86.812 2.241 1.00 46.74 77 TRP B C 1
ATOM 1945 O O . TRP B 1 77 ? 16.734 87.452 3.194 1.00 46.64 77 TRP B O 1
ATOM 1956 N N . LEU B 1 78 ? 17.242 85.487 2.206 1.00 47.68 78 LEU B N 1
ATOM 1957 C CA . LEU B 1 78 ? 16.977 84.677 3.379 1.00 48.22 78 LEU B CA 1
ATOM 1958 C C . LEU B 1 78 ? 18.300 84.539 4.124 1.00 48.44 78 LEU B C 1
ATOM 1959 O O . LEU B 1 78 ? 19.306 84.177 3.541 1.00 48.31 78 LEU B O 1
ATOM 1964 N N . LYS B 1 79 ? 18.302 84.872 5.404 1.00 49.28 79 LYS B N 1
ATOM 1965 C CA . LYS B 1 79 ? 19.530 84.847 6.198 1.00 50.16 79 LYS B CA 1
ATOM 1966 C C . LYS B 1 79 ? 19.248 84.334 7.606 1.00 50.54 79 LYS B C 1
ATOM 1967 O O . LYS B 1 79 ? 18.166 84.551 8.147 1.00 50.14 79 LYS B O 1
ATOM 1973 N N . ARG B 1 80 ? 20.233 83.657 8.187 1.00 51.29 80 ARG B N 1
ATOM 1974 C CA . ARG B 1 80 ? 20.166 83.228 9.583 1.00 52.08 80 ARG B CA 1
ATOM 1975 C C . ARG B 1 80 ? 18.889 82.452 9.852 1.00 52.10 80 ARG B C 1
ATOM 1976 O O . ARG B 1 80 ? 18.176 82.700 10.815 1.00 51.80 80 ARG B O 1
ATOM 1984 N N . PHE B 1 81 ? 18.631 81.500 8.962 1.00 52.79 81 PHE B N 1
ATOM 1985 C CA . PHE B 1 81 ? 17.480 80.603 9.033 1.00 53.39 81 PHE B CA 1
ATOM 1986 C C . PHE B 1 81 ? 17.842 79.415 9.931 1.00 54.39 81 PHE B C 1
ATOM 1987 O O . PHE B 1 81 ? 18.856 78.769 9.720 1.00 54.46 81 PHE B O 1
ATOM 1995 N N . ALA B 1 82 ? 17.034 79.138 10.946 1.00 55.55 82 ALA B N 1
ATOM 1996 C CA . ALA B 1 82 ? 17.329 78.033 11.851 1.00 56.70 82 ALA B CA 1
ATOM 1997 C C . ALA B 1 82 ? 16.055 77.462 12.403 1.00 57.80 82 ALA B C 1
ATOM 1998 O O . ALA B 1 82 ? 15.157 78.203 12.743 1.00 58.25 82 ALA B O 1
ATOM 2000 N N . THR B 1 83 ? 15.979 76.142 12.482 1.00 59.28 83 THR B N 1
ATOM 2001 C CA . THR B 1 83 ? 14.874 75.443 13.131 1.00 60.21 83 THR B CA 1
ATOM 2002 C C . THR B 1 83 ? 15.498 74.710 14.305 1.00 61.43 83 THR B C 1
ATOM 2003 O O . THR B 1 83 ? 16.614 74.210 14.188 1.00 61.58 83 THR B O 1
ATOM 2007 N N . SER B 1 84 ? 14.814 74.652 15.443 1.00 62.98 84 SER B N 1
ATOM 2008 C CA . SER B 1 84 ? 15.403 73.987 16.609 1.00 64.13 84 SER B CA 1
ATOM 2009 C C . SER B 1 84 ? 15.460 72.499 16.295 1.00 65.26 84 SER B C 1
ATOM 2010 O O . SER B 1 84 ? 14.581 71.983 15.598 1.00 65.52 84 SER B O 1
ATOM 2013 N N . PRO B 1 85 ? 16.480 71.802 16.818 1.00 66.59 85 PRO B N 1
ATOM 2014 C CA . PRO B 1 85 ? 16.741 70.414 16.400 1.00 67.30 85 PRO B CA 1
ATOM 2015 C C . PRO B 1 85 ? 15.547 69.521 16.712 1.00 68.13 85 PRO B C 1
ATOM 2016 O O . PRO B 1 85 ? 15.214 68.602 15.952 1.00 67.61 85 PRO B O 1
ATOM 2020 N N .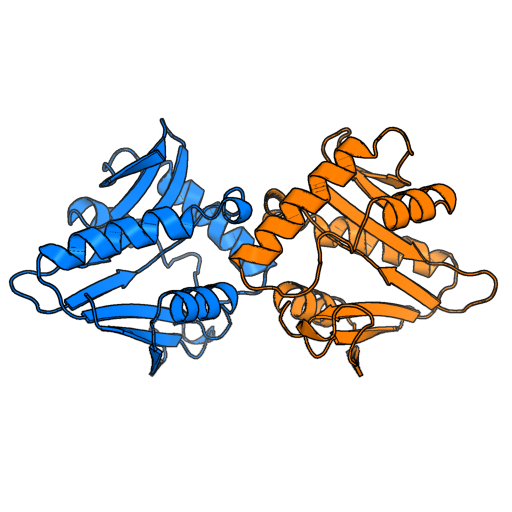 ASN B 1 86 ? 14.919 69.844 17.841 1.00 69.25 86 ASN B N 1
ATOM 2021 C CA . ASN B 1 86 ? 13.712 69.209 18.331 1.00 70.09 86 ASN B CA 1
ATOM 2022 C C . ASN B 1 86 ? 12.558 69.155 17.323 1.00 70.61 86 ASN B C 1
ATOM 2023 O O . ASN B 1 86 ? 11.804 68.181 17.296 1.00 70.52 86 ASN B O 1
ATOM 2028 N N . TYR B 1 87 ? 12.422 70.198 16.502 1.00 71.23 87 TYR B N 1
ATOM 2029 C CA . TYR B 1 87 ? 11.265 70.337 15.606 1.00 71.51 87 TYR B CA 1
ATOM 2030 C C . TYR B 1 87 ? 11.601 70.187 14.116 1.00 71.63 87 TYR B C 1
ATOM 2031 O O . TYR B 1 87 ? 10.730 70.366 13.252 1.00 71.66 87 TYR B O 1
ATOM 2040 N N . ILE B 1 88 ? 12.848 69.839 13.816 1.00 71.52 88 ILE B N 1
ATOM 2041 C CA . ILE B 1 88 ? 13.222 69.498 12.447 1.00 71.58 88 ILE B CA 1
ATOM 2042 C C . ILE B 1 88 ? 12.373 68.317 11.972 1.00 71.60 88 ILE B C 1
ATOM 2043 O O . ILE B 1 88 ? 11.941 68.274 10.814 1.00 71.71 88 ILE B O 1
ATOM 2048 N N . ALA B 1 89 ? 12.125 67.375 12.880 1.00 71.52 89 ALA B N 1
ATOM 2049 C CA . ALA B 1 89 ? 11.346 66.181 12.574 1.00 71.35 89 ALA B CA 1
ATOM 2050 C C . ALA B 1 89 ? 9.958 66.546 12.082 1.00 71.18 89 ALA B C 1
ATOM 2051 O O . ALA B 1 89 ? 9.426 65.888 11.186 1.00 71.00 89 ALA B O 1
ATOM 2053 N N . LYS B 1 90 ? 9.397 67.612 12.658 1.00 71.08 90 LYS B N 1
ATOM 2054 C CA . LYS B 1 90 ? 8.046 68.090 12.310 1.00 70.79 90 LYS B CA 1
ATOM 2055 C C . LYS B 1 90 ? 7.983 68.843 10.973 1.00 70.40 90 LYS B C 1
ATOM 2056 O O . LYS B 1 90 ? 6.891 69.097 10.457 1.00 70.50 90 LYS B O 1
ATOM 2062 N N . GLY B 1 91 ? 9.142 69.212 10.428 1.00 69.70 91 GLY B N 1
ATOM 2063 C CA . GLY B 1 91 ? 9.202 69.977 9.181 1.00 69.02 91 GLY B CA 1
ATOM 2064 C C . GLY B 1 91 ? 8.778 71.425 9.370 1.00 68.31 91 GLY B C 1
ATOM 2065 O O . GLY B 1 91 ? 8.295 72.066 8.440 1.00 68.35 91 GLY B O 1
ATOM 2066 N N . TYR B 1 92 ? 8.961 71.940 10.581 1.00 67.27 92 TYR B N 1
ATOM 2067 C CA . TYR B 1 92 ? 8.543 73.292 10.899 1.00 66.55 92 TYR B CA 1
ATOM 2068 C C . TYR B 1 92 ? 9.407 74.340 10.214 1.00 65.88 92 TYR B C 1
ATOM 2069 O O . TYR B 1 92 ? 8.934 75.444 9.949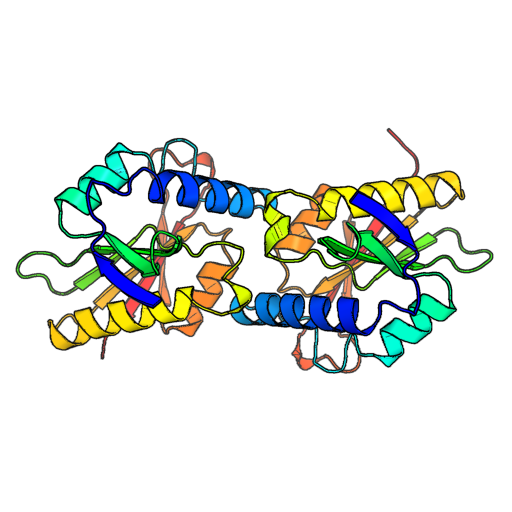 1.00 65.93 92 TYR B O 1
ATOM 2078 N N . GLY B 1 93 ? 10.659 73.996 9.925 1.00 65.04 93 GLY B N 1
ATOM 2079 C CA . GLY B 1 93 ? 11.512 74.829 9.079 1.00 64.24 93 GLY B CA 1
ATOM 2080 C C . GLY B 1 93 ? 10.863 75.092 7.734 1.00 63.46 93 GLY B C 1
ATOM 2081 O O . GLY B 1 93 ? 10.876 76.213 7.247 1.00 63.13 93 GLY B O 1
ATOM 2082 N N . SER B 1 94 ? 10.281 74.053 7.143 1.00 62.83 94 SER B N 1
ATOM 2083 C CA . SER B 1 94 ? 9.546 74.191 5.886 1.00 62.39 94 SER B CA 1
ATOM 2084 C C . SER B 1 94 ? 8.330 75.118 5.975 1.00 61.93 94 SER B C 1
ATOM 2085 O O . SER B 1 94 ? 8.023 75.839 5.018 1.00 61.64 94 SER B O 1
ATOM 2088 N N . LEU B 1 95 ? 7.633 75.092 7.107 1.00 61.45 95 LEU B N 1
ATOM 2089 C CA . LEU B 1 95 ? 6.495 75.988 7.305 1.00 61.08 95 LEU B CA 1
ATOM 2090 C C . LEU B 1 95 ? 6.919 77.450 7.249 1.00 60.47 95 LEU B C 1
ATOM 2091 O O . LEU B 1 95 ? 6.325 78.246 6.523 1.00 60.24 95 LEU B O 1
ATOM 2096 N N . LEU B 1 96 ? 7.942 77.798 8.022 1.00 59.75 96 LEU B N 1
ATOM 2097 C CA . LEU B 1 96 ? 8.430 79.165 8.050 1.00 59.55 96 LEU B CA 1
ATOM 2098 C C . LEU B 1 96 ? 8.894 79.602 6.663 1.00 59.27 96 LEU B C 1
ATOM 2099 O O . LEU B 1 96 ? 8.522 80.660 6.168 1.00 59.23 96 LEU B O 1
ATOM 2104 N N . PHE B 1 97 ? 9.699 78.769 6.031 1.00 59.01 97 PHE B N 1
ATOM 2105 C CA . PHE B 1 97 ? 10.201 79.087 4.716 1.00 58.90 97 PHE B CA 1
ATOM 2106 C C . PHE B 1 97 ? 9.076 79.399 3.722 1.00 59.12 97 PHE B C 1
ATOM 2107 O O . PHE B 1 97 ? 9.090 80.444 3.089 1.00 59.06 97 PHE B O 1
ATOM 2115 N N . HIS B 1 98 ? 8.111 78.495 3.579 1.00 59.61 98 HIS B N 1
ATOM 2116 C CA . HIS B 1 98 ? 7.029 78.681 2.598 1.00 59.97 98 HIS B CA 1
ATOM 2117 C C . HIS B 1 98 ? 6.165 79.902 2.887 1.00 60.18 98 HIS B C 1
ATOM 2118 O O . HIS B 1 98 ? 5.539 80.449 1.988 1.00 59.92 98 HIS B O 1
ATOM 2125 N N . GLU B 1 99 ? 6.142 80.324 4.143 1.00 60.98 99 GLU B N 1
ATOM 2126 C CA . GLU B 1 99 ? 5.429 81.528 4.536 1.00 61.21 99 GLU B CA 1
ATOM 2127 C C . GLU B 1 99 ? 6.158 82.770 4.041 1.00 61.52 99 GLU B C 1
ATOM 2128 O O . GLU B 1 99 ? 5.542 83.685 3.478 1.00 61.58 99 GLU B O 1
ATOM 2134 N N . LEU B 1 100 ? 7.473 82.789 4.253 1.00 61.61 100 LEU B N 1
ATOM 2135 C CA . LEU B 1 100 ? 8.308 83.901 3.813 1.00 61.76 100 LEU B CA 1
ATOM 2136 C C . LEU B 1 100 ? 8.363 84.004 2.295 1.00 61.94 100 LEU B C 1
ATOM 2137 O O . LEU B 1 100 ? 8.444 85.090 1.762 1.00 61.94 100 LEU B O 1
ATOM 2142 N N . GLU B 1 101 ? 8.310 82.875 1.608 1.00 62.64 101 GLU B N 1
ATOM 2143 C CA . GLU B 1 101 ? 8.311 82.859 0.157 1.00 63.56 101 GLU B CA 1
ATOM 2144 C C . GLU B 1 101 ? 6.986 83.373 -0.376 1.00 64.37 101 GLU B C 1
ATOM 2145 O O . GLU B 1 101 ? 6.932 84.051 -1.403 1.00 64.17 101 GLU B O 1
ATOM 2151 N N . LYS B 1 102 ? 5.918 83.019 0.325 1.00 65.47 102 LYS B N 1
ATOM 2152 C CA . LYS B 1 102 ? 4.591 83.479 -0.015 1.00 66.52 102 LYS B CA 1
ATOM 2153 C C . LYS B 1 102 ? 4.603 85.002 0.102 1.00 67.04 102 LYS B C 1
ATOM 2154 O O . LYS B 1 102 ? 4.162 85.704 -0.806 1.00 67.07 102 LYS B O 1
ATOM 2160 N N . ARG B 1 103 ? 5.140 85.498 1.212 1.00 67.67 103 ARG B N 1
ATOM 2161 C CA . ARG B 1 103 ? 5.300 86.928 1.429 1.00 68.14 103 ARG B CA 1
ATOM 2162 C C . ARG B 1 103 ? 6.061 87.606 0.289 1.00 68.18 103 ARG B C 1
ATOM 2163 O O . ARG B 1 103 ? 5.565 88.543 -0.317 1.00 68.42 103 ARG B O 1
ATOM 2171 N N . ALA B 1 104 ? 7.258 87.123 -0.007 1.00 68.33 104 ALA B N 1
ATOM 2172 C CA . ALA B 1 104 ? 8.086 87.700 -1.062 1.00 68.52 104 ALA B CA 1
ATOM 2173 C C . ALA B 1 104 ? 7.366 87.770 -2.396 1.00 68.68 104 ALA B C 1
ATOM 2174 O O . ALA B 1 104 ? 7.460 88.768 -3.100 1.00 68.61 104 ALA B O 1
ATOM 2176 N N . VAL B 1 105 ? 6.663 86.697 -2.747 1.00 69.23 105 VAL B N 1
ATOM 2177 C CA . VAL B 1 105 ? 5.988 86.592 -4.051 1.00 69.49 105 VAL B CA 1
ATOM 2178 C C . VAL B 1 105 ? 4.901 87.648 -4.219 1.00 69.67 105 VAL B C 1
ATOM 2179 O O . VAL B 1 105 ? 4.720 88.182 -5.309 1.00 69.50 105 VAL B O 1
ATOM 2183 N N . TRP B 1 106 ? 4.199 87.948 -3.134 1.00 70.04 106 TRP B N 1
ATOM 2184 C CA . TRP B 1 106 ? 3.122 88.931 -3.158 1.00 70.40 106 TRP B CA 1
ATOM 2185 C C . TRP B 1 106 ? 3.590 90.374 -2.842 1.00 70.27 106 TRP B C 1
ATOM 2186 O O . TRP B 1 106 ? 2.769 91.272 -2.632 1.00 70.58 106 TRP B O 1
ATOM 2197 N N . GLU B 1 107 ? 4.904 90.586 -2.799 1.00 69.49 107 GLU B N 1
ATOM 2198 C CA . GLU B 1 107 ? 5.499 91.921 -2.754 1.00 68.68 107 GLU B CA 1
ATOM 2199 C C . GLU B 1 107 ? 6.194 92.166 -4.098 1.00 67.89 107 GLU B C 1
ATOM 2200 O O . GLU B 1 107 ? 7.021 93.070 -4.233 1.00 67.97 107 GLU B O 1
ATOM 2206 N N . GLY B 1 108 ? 5.873 91.333 -5.086 1.00 66.74 108 GLY B N 1
ATOM 2207 C CA . GLY B 1 108 ? 6.394 91.487 -6.437 1.00 65.87 108 GLY B CA 1
ATOM 2208 C C . GLY B 1 108 ? 7.832 91.060 -6.637 1.00 65.02 108 GLY B C 1
ATOM 2209 O O . GLY B 1 108 ? 8.424 91.371 -7.667 1.00 64.90 108 GLY B O 1
ATOM 2210 N N . ARG B 1 109 ? 8.394 90.320 -5.683 1.00 63.98 109 ARG B N 1
ATOM 2211 C CA . ARG B 1 109 ? 9.815 89.981 -5.747 1.00 63.07 109 ARG B CA 1
ATOM 2212 C C . ARG B 1 109 ? 10.035 88.807 -6.690 1.00 61.83 109 ARG B C 1
ATOM 2213 O O . ARG B 1 109 ? 9.210 87.906 -6.754 1.00 61.99 109 ARG B O 1
ATOM 2221 N N . ARG B 1 110 ? 11.133 88.842 -7.440 1.00 60.30 110 ARG B N 1
ATOM 2222 C CA . ARG B 1 110 ? 11.414 87.839 -8.474 1.00 59.49 110 ARG B CA 1
ATOM 2223 C C . ARG B 1 110 ? 12.420 86.759 -8.074 1.00 57.44 110 ARG B C 1
ATOM 2224 O O . ARG B 1 110 ? 12.416 85.674 -8.647 1.00 57.37 110 ARG B O 1
ATOM 2232 N N . LYS B 1 111 ? 13.327 87.086 -7.156 1.00 55.18 111 LYS B N 1
ATOM 2233 C CA . LYS B 1 111 ? 14.401 86.182 -6.760 1.00 53.23 111 LYS B CA 1
ATOM 2234 C C . LYS B 1 111 ? 14.506 86.132 -5.237 1.00 51.35 111 LYS B C 1
ATOM 2235 O O . LYS B 1 111 ? 14.124 87.082 -4.548 1.00 50.99 111 LYS B O 1
ATOM 2241 N N . MET B 1 112 ? 14.994 84.995 -4.736 1.00 49.19 112 MET B N 1
ATOM 2242 C CA . MET B 1 112 ? 15.316 84.800 -3.317 1.00 47.62 112 MET B CA 1
ATOM 2243 C C . MET B 1 112 ? 16.691 84.172 -3.246 1.00 45.67 112 MET B C 1
ATOM 2244 O O . MET B 1 112 ? 16.935 83.162 -3.881 1.00 44.94 112 MET B O 1
ATOM 2249 N N . TYR B 1 113 ? 17.590 84.819 -2.516 1.00 44.01 113 TYR B N 1
ATOM 2250 C CA . TYR B 1 113 ? 18.937 84.325 -2.307 1.00 43.26 113 TYR B CA 1
ATOM 2251 C C . TYR B 1 113 ? 19.060 83.698 -0.921 1.00 42.42 113 TYR B C 1
ATOM 2252 O O . TYR B 1 113 ? 18.370 84.092 0.014 1.00 41.85 113 TYR B O 1
ATOM 2261 N N . ALA B 1 114 ? 19.946 82.715 -0.803 1.00 42.00 114 ALA B N 1
ATOM 2262 C CA . ALA B 1 114 ? 20.242 82.089 0.482 1.00 41.94 114 ALA B CA 1
ATOM 2263 C C . ALA B 1 114 ? 21.634 81.496 0.445 1.00 41.77 114 ALA B C 1
ATOM 2264 O O . ALA B 1 114 ? 22.187 81.238 -0.619 1.00 41.71 114 ALA B O 1
ATOM 2266 N N . GLN B 1 115 ? 22.202 81.296 1.624 1.00 41.80 115 GLN B N 1
ATOM 2267 C CA . GLN B 1 115 ? 23.546 80.773 1.741 1.00 41.96 115 GLN B CA 1
ATOM 2268 C C . GLN B 1 115 ? 23.593 79.689 2.820 1.00 42.08 115 GLN B C 1
ATOM 2269 O O . GLN B 1 115 ? 22.799 79.700 3.761 1.00 42.10 115 GLN B O 1
ATOM 2275 N N . THR B 1 116 ? 24.504 78.738 2.658 1.00 42.37 116 THR B N 1
ATOM 2276 C CA . THR B 1 116 ? 24.825 77.774 3.714 1.00 42.42 116 THR B CA 1
ATOM 2277 C C . THR B 1 116 ? 26.261 77.290 3.545 1.00 42.34 116 THR B C 1
ATOM 2278 O O . THR B 1 116 ? 26.846 77.450 2.480 1.00 41.95 116 THR B O 1
ATOM 2282 N N . ASN B 1 117 ? 26.835 76.704 4.592 1.00 42.78 117 ASN B N 1
ATOM 2283 C CA . ASN B 1 117 ? 28.202 76.169 4.503 1.00 42.91 117 ASN B CA 1
ATOM 2284 C C . ASN B 1 117 ? 28.235 74.835 3.750 1.00 42.89 117 ASN B C 1
ATOM 2285 O O . ASN B 1 117 ? 27.235 74.129 3.687 1.00 42.15 117 ASN B O 1
ATOM 2290 N N . HIS B 1 118 ? 29.379 74.508 3.154 1.00 43.64 118 HIS B N 1
ATOM 2291 C CA . HIS B 1 118 ? 29.535 73.226 2.441 1.00 44.09 118 HIS B CA 1
ATOM 2292 C C . HIS B 1 118 ? 29.289 72.000 3.329 1.00 44.01 118 HIS B C 1
ATOM 2293 O O . HIS B 1 118 ? 28.879 70.961 2.843 1.00 44.09 118 HIS B O 1
ATOM 2300 N N . THR B 1 119 ? 29.470 72.157 4.634 1.00 44.24 119 THR B N 1
ATOM 2301 C CA . THR B 1 119 ? 29.209 71.095 5.603 1.00 44.40 119 THR B CA 1
ATOM 2302 C C . THR B 1 119 ? 27.730 70.868 5.932 1.00 44.65 119 THR B C 1
ATOM 2303 O O . THR B 1 119 ? 27.382 69.870 6.544 1.00 44.89 119 THR B O 1
ATOM 2307 N N . ASN B 1 120 ? 26.846 71.780 5.543 1.00 44.83 120 ASN B N 1
ATOM 2308 C CA . ASN B 1 120 ? 25.464 71.714 5.999 1.00 44.76 120 ASN B CA 1
ATOM 2309 C C . ASN B 1 120 ? 24.561 71.028 4.994 1.00 45.30 120 ASN B C 1
ATOM 2310 O O . ASN B 1 120 ? 23.715 71.675 4.360 1.00 45.84 120 ASN B O 1
ATOM 2315 N N . HIS B 1 121 ? 24.711 69.702 4.898 1.00 45.53 121 HIS B N 1
ATOM 2316 C CA . HIS B 1 121 ? 23.988 68.899 3.907 1.00 45.54 121 HIS B CA 1
ATOM 2317 C C . HIS B 1 121 ? 22.485 68.934 4.087 1.00 45.95 121 HIS B C 1
ATOM 2318 O O . HIS B 1 121 ? 21.738 68.854 3.111 1.00 46.15 121 HIS B O 1
ATOM 2325 N N . ARG B 1 122 ? 22.021 69.067 5.316 1.00 46.61 122 ARG B N 1
ATOM 2326 C CA . ARG B 1 122 ? 20.587 69.178 5.520 1.00 46.98 122 ARG B CA 1
ATOM 2327 C C . ARG B 1 122 ? 20.047 70.395 4.750 1.00 46.77 122 ARG B C 1
ATOM 2328 O O . ARG B 1 122 ? 19.017 70.297 4.064 1.00 46.66 122 ARG B O 1
ATOM 2336 N N . MET B 1 123 ? 20.758 71.522 4.850 1.00 46.19 123 MET B N 1
ATOM 2337 C CA . MET B 1 123 ? 20.301 72.763 4.226 1.00 46.06 123 MET B CA 1
ATOM 2338 C C . MET B 1 123 ? 20.560 72.772 2.726 1.00 45.91 123 MET B C 1
ATOM 2339 O O . MET B 1 123 ? 19.754 73.299 1.961 1.00 45.41 123 MET B O 1
ATOM 2344 N N . ILE B 1 124 ? 21.670 72.178 2.303 1.00 46.02 124 ILE B N 1
ATOM 2345 C CA . ILE B 1 124 ? 21.916 72.016 0.879 1.00 46.17 124 ILE B CA 1
ATOM 2346 C C . ILE B 1 124 ? 20.756 71.273 0.238 1.00 46.68 124 ILE B C 1
ATOM 2347 O O . ILE B 1 124 ? 20.248 71.678 -0.803 1.00 47.01 124 ILE B O 1
ATOM 2352 N N . ARG B 1 125 ? 20.346 70.175 0.860 1.00 47.30 125 ARG B N 1
ATOM 2353 C CA . ARG B 1 125 ? 19.216 69.409 0.371 1.00 47.68 125 ARG B CA 1
ATOM 2354 C C . ARG B 1 125 ? 17.953 70.228 0.448 1.00 48.00 125 ARG B C 1
ATOM 2355 O O . ARG B 1 125 ? 17.172 70.262 -0.488 1.00 47.72 125 ARG B O 1
ATOM 2363 N N . PHE B 1 126 ? 17.747 70.864 1.593 1.00 48.98 126 PHE B N 1
ATOM 2364 C CA . PHE B 1 126 ? 16.610 71.748 1.774 1.00 49.30 126 PHE B CA 1
ATOM 2365 C C . PHE B 1 126 ? 16.465 72.725 0.599 1.00 49.75 126 PHE B C 1
ATOM 2366 O O . PHE B 1 126 ? 15.389 72.813 0.001 1.00 50.00 126 PHE B O 1
ATOM 2374 N N . PHE B 1 127 ? 17.549 73.422 0.253 1.00 49.86 127 PHE B N 1
ATOM 2375 C CA . PHE B 1 127 ? 17.512 74.424 -0.814 1.00 50.25 127 PHE B CA 1
ATOM 2376 C C . PHE B 1 127 ? 17.291 73.813 -2.186 1.00 50.59 127 PHE B C 1
ATOM 2377 O O . PHE B 1 127 ? 16.431 74.260 -2.939 1.00 50.25 127 PHE B O 1
ATOM 2385 N N . GLU B 1 128 ? 18.047 72.777 -2.509 1.00 51.61 128 GLU B N 1
ATOM 2386 C CA . GLU B 1 128 ? 17.801 72.053 -3.754 1.00 52.57 128 GLU B CA 1
ATOM 2387 C C . GLU B 1 128 ? 16.358 71.538 -3.806 1.00 52.68 128 GLU B C 1
ATOM 2388 O O . GLU B 1 128 ? 15.737 71.501 -4.872 1.00 52.99 128 GLU B O 1
ATOM 2394 N N . SER B 1 129 ? 15.824 71.176 -2.646 1.00 52.78 129 SER B N 1
ATOM 2395 C CA . SER B 1 129 ? 14.457 70.669 -2.543 1.00 52.86 129 SER B CA 1
ATOM 2396 C C . SER B 1 129 ? 13.417 71.732 -2.874 1.00 52.94 129 SER B C 1
ATOM 2397 O O . SER B 1 129 ? 12.385 71.415 -3.458 1.00 53.10 129 SER B O 1
ATOM 2400 N N . LYS B 1 130 ? 13.690 72.981 -2.497 1.00 52.73 130 LYS B N 1
ATOM 2401 C CA . LYS B 1 130 ? 12.736 74.072 -2.665 1.00 52.25 130 LYS B CA 1
ATOM 2402 C C . LYS B 1 130 ? 12.858 74.815 -3.995 1.00 51.66 130 LYS B C 1
ATOM 2403 O O . LYS B 1 130 ? 12.146 75.787 -4.221 1.00 51.49 130 LYS B O 1
ATOM 2409 N N . GLY B 1 131 ? 13.747 74.358 -4.868 1.00 50.84 131 GLY B N 1
ATOM 2410 C CA . GLY B 1 131 ? 13.879 74.929 -6.199 1.00 50.34 131 GLY B CA 1
ATOM 2411 C C . GLY B 1 131 ? 15.064 75.861 -6.396 1.00 49.99 131 GLY B C 1
ATOM 2412 O O . GLY B 1 131 ? 15.191 76.477 -7.461 1.00 50.29 131 GLY B O 1
ATOM 2413 N N . PHE B 1 132 ? 15.942 75.965 -5.394 1.00 49.07 132 PHE B N 1
ATOM 2414 C CA . PHE B 1 132 ? 17.102 76.841 -5.499 1.00 48.26 132 PHE B CA 1
ATOM 2415 C C . PHE B 1 132 ? 18.135 76.169 -6.362 1.00 47.61 132 PHE B C 1
ATOM 2416 O O . PHE B 1 132 ? 18.054 74.991 -6.622 1.00 47.64 132 PHE B O 1
ATOM 2424 N N . THR B 1 133 ? 19.127 76.943 -6.768 1.00 47.34 133 THR B N 1
ATOM 2425 C CA . THR B 1 133 ? 20.207 76.493 -7.626 1.00 46.95 133 THR B CA 1
ATOM 2426 C C . THR B 1 133 ? 21.482 77.099 -7.072 1.00 46.42 133 THR B C 1
ATOM 2427 O O . THR B 1 133 ? 21.541 78.301 -6.877 1.00 46.87 133 THR B O 1
ATOM 2431 N N . LYS B 1 134 ? 22.484 76.283 -6.780 1.00 45.88 134 LYS B N 1
ATOM 2432 C CA . LYS B 1 134 ? 23.779 76.799 -6.342 1.00 45.62 134 LYS B CA 1
ATOM 2433 C C . LYS B 1 134 ? 24.338 77.631 -7.487 1.00 45.24 134 LYS B C 1
ATOM 2434 O O . LYS B 1 134 ? 24.281 77.197 -8.623 1.00 45.94 134 LYS B O 1
ATOM 2440 N N . ILE B 1 135 ? 24.843 78.831 -7.211 1.00 44.54 135 ILE B N 1
ATOM 2441 C CA . ILE B 1 135 ? 25.404 79.671 -8.278 1.00 43.84 135 ILE B CA 1
ATOM 2442 C C . ILE B 1 135 ? 26.817 80.124 -8.012 1.00 43.46 135 ILE B C 1
ATOM 2443 O O . ILE B 1 135 ? 27.445 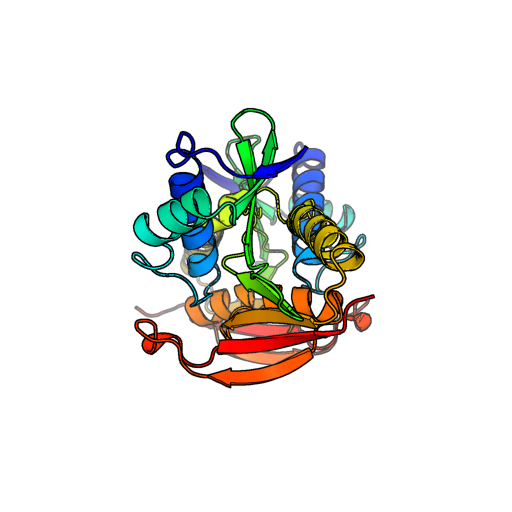80.661 -8.899 1.00 43.53 135 ILE B O 1
ATOM 2448 N N . HIS B 1 136 ? 27.334 79.900 -6.808 1.00 43.24 136 HIS B N 1
ATOM 2449 C CA . HIS B 1 136 ? 28.646 80.430 -6.436 1.00 43.31 136 HIS B CA 1
ATOM 2450 C C . HIS B 1 136 ? 29.178 79.796 -5.148 1.00 43.25 136 HIS B C 1
ATOM 2451 O O . HIS B 1 136 ? 28.404 79.396 -4.278 1.00 43.11 136 HIS B O 1
ATOM 2458 N N . GLU B 1 137 ? 30.501 79.723 -5.035 1.00 43.52 137 GLU B N 1
ATOM 2459 C CA . GLU B 1 137 ? 31.162 79.312 -3.801 1.00 44.07 137 GLU B CA 1
ATOM 2460 C C . GLU B 1 137 ? 32.125 80.406 -3.367 1.00 43.89 137 GLU B C 1
ATOM 2461 O O . GLU B 1 137 ? 32.787 81.016 -4.206 1.00 43.34 137 GLU B O 1
ATOM 2467 N N . SER B 1 138 ? 32.207 80.655 -2.061 1.00 44.23 138 SER B N 1
ATOM 2468 C CA . SER B 1 138 ? 33.048 81.741 -1.553 1.00 44.39 138 SER B CA 1
ATOM 2469 C C . SER B 1 138 ? 33.401 81.583 -0.097 1.00 44.66 138 SER B C 1
ATOM 2470 O O . SER B 1 138 ? 32.647 81.011 0.684 1.00 44.57 138 SER B O 1
ATOM 2473 N N . LEU B 1 139 ? 34.548 82.128 0.266 1.00 45.30 139 LEU B N 1
ATOM 2474 C CA . LEU B 1 139 ? 34.907 82.284 1.658 1.00 46.30 139 LEU B CA 1
ATOM 2475 C C . LEU B 1 139 ? 34.135 83.457 2.230 1.00 46.57 139 LEU B C 1
ATOM 2476 O O . LEU B 1 139 ? 33.800 84.378 1.502 1.00 46.70 139 LEU B O 1
ATOM 2481 N N . GLN B 1 140 ? 33.844 83.410 3.525 1.00 47.32 140 GLN B N 1
ATOM 2482 C CA . GLN B 1 140 ? 33.074 84.454 4.201 1.00 48.15 140 GLN B CA 1
ATOM 2483 C C . GLN B 1 140 ? 33.873 85.103 5.330 1.00 49.29 140 GLN B C 1
ATOM 2484 O O . GLN B 1 140 ? 34.595 84.427 6.068 1.00 49.51 140 GLN B O 1
ATOM 2490 N N . MET B 1 141 ? 33.713 86.415 5.476 1.00 50.52 141 MET B N 1
ATOM 2491 C CA . MET B 1 141 ? 34.443 87.175 6.486 1.00 51.00 141 MET B CA 1
ATOM 2492 C C . MET B 1 141 ? 34.221 86.622 7.909 1.00 51.88 141 MET B C 1
ATOM 2493 O O . MET B 1 141 ? 33.094 86.280 8.300 1.00 51.58 141 MET B O 1
ATOM 2498 N N . ASN B 1 142 ? 35.327 86.537 8.655 1.00 52.85 142 ASN B N 1
ATOM 2499 C CA . ASN B 1 142 ? 35.353 86.043 10.044 1.00 53.43 142 ASN B CA 1
ATOM 2500 C C . ASN B 1 142 ? 35.045 84.562 10.202 1.00 53.99 142 ASN B C 1
ATOM 2501 O O . ASN B 1 142 ? 34.797 84.100 11.313 1.00 54.56 142 ASN B O 1
ATOM 2506 N N . ARG B 1 143 ? 35.067 83.822 9.098 1.00 54.15 143 ARG B N 1
ATOM 2507 C CA . ARG B 1 143 ? 34.732 82.411 9.114 1.00 53.93 143 ARG B CA 1
ATOM 2508 C C . ARG B 1 143 ? 35.459 81.669 8.016 1.00 54.11 143 ARG B C 1
ATOM 2509 O O . ARG B 1 143 ? 34.934 80.687 7.509 1.00 54.21 143 ARG B O 1
ATOM 2517 N N . LEU B 1 144 ? 36.662 82.101 7.640 1.00 54.44 144 LEU B N 1
ATOM 2518 C CA . LEU B 1 144 ? 37.360 81.380 6.572 1.00 54.97 144 LEU B CA 1
ATOM 2519 C C . LEU B 1 144 ? 37.852 80.024 7.060 1.00 54.83 144 LEU B C 1
ATOM 2520 O O . LEU B 1 144 ? 38.041 79.096 6.271 1.00 54.94 144 LEU B O 1
ATOM 2525 N N . ASP B 1 145 ? 38.051 79.939 8.371 1.00 54.43 145 ASP B N 1
ATOM 2526 C CA . ASP B 1 145 ? 38.020 78.686 9.134 1.00 53.70 145 ASP B CA 1
ATOM 2527 C C . ASP B 1 145 ? 37.135 77.617 8.482 1.00 52.86 145 ASP B C 1
ATOM 2528 O O . ASP B 1 145 ? 37.556 76.491 8.272 1.00 52.70 145 ASP B O 1
ATOM 2533 N N . PHE B 1 146 ? 35.903 77.995 8.157 1.00 51.79 146 PHE B N 1
ATOM 2534 C CA . PHE B 1 146 ? 34.876 77.047 7.752 1.00 50.84 146 PHE B CA 1
ATOM 2535 C C . PHE B 1 146 ? 34.793 76.784 6.243 1.00 49.83 146 PHE B C 1
ATOM 2536 O O . PHE B 1 146 ? 33.895 76.069 5.794 1.00 49.46 146 PHE B O 1
ATOM 2544 N N . GLY B 1 147 ? 35.702 77.347 5.458 1.00 48.94 147 GLY B N 1
ATOM 2545 C CA . GLY B 1 147 ? 35.777 77.000 4.035 1.00 48.49 147 GLY B CA 1
ATOM 2546 C C . GLY B 1 147 ? 34.610 77.491 3.184 1.00 48.04 147 GLY B C 1
ATOM 2547 O O . GLY B 1 147 ? 33.983 78.502 3.488 1.00 48.47 147 GLY B O 1
ATOM 2548 N N . SER B 1 148 ? 34.312 76.774 2.111 1.00 47.13 148 SER B N 1
ATOM 2549 C CA . SER B 1 148 ? 33.365 77.262 1.121 1.00 46.58 148 SER B CA 1
ATOM 2550 C C . SER B 1 148 ? 31.925 77.361 1.625 1.00 45.99 148 SER B C 1
ATOM 2551 O O . SER B 1 148 ? 31.395 76.430 2.252 1.00 45.97 148 SER B O 1
ATOM 2554 N N . PHE B 1 149 ? 31.304 78.511 1.350 1.00 44.88 149 PHE B N 1
ATOM 2555 C CA . PHE B 1 149 ? 29.872 78.687 1.536 1.00 43.94 149 PHE B CA 1
ATOM 2556 C C . PHE B 1 149 ? 29.217 78.678 0.158 1.00 43.27 149 PHE B C 1
ATOM 2557 O O . PHE B 1 149 ? 29.777 79.170 -0.814 1.00 42.76 149 PHE B O 1
ATOM 2565 N N . TYR B 1 150 ? 28.037 78.092 0.076 1.00 43.36 150 TYR B N 1
ATOM 2566 C CA . TYR B 1 150 ? 27.341 77.936 -1.186 1.00 43.66 150 TYR B CA 1
ATOM 2567 C C . TYR B 1 150 ? 26.217 78.943 -1.275 1.00 43.42 150 TYR B C 1
ATOM 2568 O O . TYR B 1 150 ? 25.385 79.011 -0.369 1.00 42.79 150 TYR B O 1
ATOM 2577 N N . LEU B 1 151 ? 26.191 79.692 -2.381 1.00 43.48 151 LEU B N 1
ATOM 2578 C CA . LEU B 1 151 ? 25.166 80.702 -2.650 1.00 43.91 151 LEU B CA 1
ATOM 2579 C C . LEU B 1 151 ? 24.087 80.126 -3.549 1.00 43.84 151 LEU B C 1
ATOM 2580 O O . LEU B 1 151 ? 24.387 79.549 -4.583 1.00 43.56 151 LEU B O 1
ATOM 2585 N N . TYR B 1 152 ? 22.838 80.311 -3.156 1.00 44.63 152 TYR B N 1
ATOM 2586 C CA . TYR B 1 152 ? 21.693 79.744 -3.857 1.00 46.09 152 TYR B CA 1
ATOM 2587 C C . TYR B 1 152 ? 20.727 80.827 -4.295 1.00 46.90 152 TYR B C 1
ATOM 2588 O O . TYR B 1 152 ? 20.550 81.822 -3.603 1.00 46.80 152 TYR B O 1
ATOM 2597 N N . VAL B 1 153 ? 20.073 80.620 -5.423 1.00 48.28 153 VAL B N 1
ATOM 2598 C CA . VAL B 1 153 ? 19.035 81.542 -5.841 1.00 49.95 153 VAL B CA 1
ATOM 2599 C C . VAL B 1 153 ? 17.820 80.771 -6.289 1.00 51.49 153 VAL B C 1
ATOM 2600 O O . VAL B 1 153 ? 17.949 79.735 -6.922 1.00 51.80 153 VAL B O 1
ATOM 2604 N N . LYS B 1 154 ? 16.644 81.265 -5.933 1.00 53.77 154 LYS B N 1
ATOM 2605 C CA . LYS B 1 154 ? 15.398 80.748 -6.474 1.00 55.51 154 LYS B CA 1
ATOM 2606 C C . LYS B 1 154 ? 14.673 81.830 -7.288 1.00 57.56 154 LYS B C 1
ATOM 2607 O O . LYS B 1 154 ? 14.545 82.971 -6.829 1.00 57.21 154 LYS B O 1
ATOM 2613 N N . GLU B 1 155 ? 14.189 81.461 -8.477 1.00 60.30 155 GLU B N 1
ATOM 2614 C CA . GLU B 1 155 ? 13.295 82.324 -9.269 1.00 62.63 155 GLU B CA 1
ATOM 2615 C C . GLU B 1 155 ? 11.862 82.172 -8.740 1.00 64.45 155 GLU B C 1
ATOM 2616 O O . GLU B 1 155 ? 11.436 81.071 -8.456 1.00 64.44 155 GLU B O 1
ATOM 2622 N N . LEU B 1 156 ? 11.112 83.263 -8.626 1.00 67.01 156 LEU B N 1
ATOM 2623 C CA . LEU B 1 156 ? 9.868 83.253 -7.851 1.00 69.29 156 LEU B CA 1
ATOM 2624 C C . LEU B 1 156 ? 8.532 83.365 -8.611 1.00 71.57 156 LEU B C 1
ATOM 2625 O O . LEU B 1 156 ? 7.510 83.680 -7.995 1.00 71.88 156 LEU B O 1
ATOM 2630 N N . GLU B 1 157 ? 8.482 83.072 -9.905 1.00 74.16 157 GLU B N 1
ATOM 2631 C CA . GLU B 1 157 ? 7.230 83.345 -10.637 1.00 76.12 157 GLU B CA 1
ATOM 2632 C C . GLU B 1 157 ? 6.830 82.325 -11.721 1.00 77.79 157 GLU B C 1
ATOM 2633 O O . GLU B 1 157 ? 6.981 82.571 -12.925 1.00 78.03 157 GLU B O 1
ATOM 2639 N N . ASN B 1 158 ? 6.286 81.196 -11.261 1.00 79.44 158 ASN B N 1
ATOM 2640 C CA . ASN B 1 158 ? 5.825 80.093 -12.129 1.00 80.40 158 ASN B CA 1
ATOM 2641 C C . ASN B 1 158 ? 4.835 79.174 -11.363 1.00 81.37 158 ASN B C 1
ATOM 2642 O O . ASN B 1 158 ? 4.240 79.612 -10.373 1.00 81.60 158 ASN B O 1
ATOM 2647 N N . GLN B 1 159 ? 4.637 77.929 -11.809 1.00 82.17 159 GLN B N 1
ATOM 2648 C CA . GLN B 1 159 ? 3.707 77.008 -11.126 1.00 82.30 159 GLN B CA 1
ATOM 2649 C C . GLN B 1 159 ? 3.994 75.546 -11.471 1.00 82.47 159 GLN B C 1
ATOM 2650 O O . GLN B 1 159 ? 4.421 74.772 -10.618 1.00 82.47 159 GLN B O 1
#

InterPro domains:
  IPR000182 GNAT domain [PF00583] (44-132)
  IPR000182 GNAT domain [PS51186] (1-157)
  IPR016181 Acyl-CoA N-acyltransferase [SSF55729] (1-156)

Secondary structure (DSSP, 8-state):
--EEEPPGGGTTHHHHHHHHHHHHHHHHT-----SSSS-HHHHHHHHHTT-EEEEEETTEEEEEEEEEE-TT-SEEEEEEEEE-GGGTTTTHHHHHHHHHHHHHHTTT--EEEEEEETT-HHHHHHHHHTT-EEEEEE--TT-GGG--EEEEEEE--/--EEEPPGGGHHHHHHHHHHHHHHHHHHT-----SSTT-HHHHHHHHHTT-EEEE-SSS---EEEEEE--TT-SEEEEEEEEE-HHHHTTTHHHHHHHHHHHHHHTTT--EEEEEEETT-HHHHHHHHHHT-EEEEEE--TT-GGG--EEEEEEE-S--

B-factor: mean 62.41, std 13.6, range [19.31, 96.2]

Sequen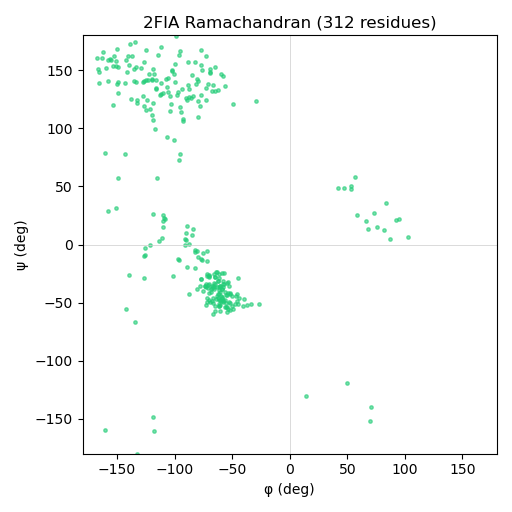ce (316 aa):
MKIRVADEKELPMILQFLTEVKAYMDVVGITQWTKDYPSQGDIQEDITKKRLYLLVHEEMIFSMATFCMEQEQDFVWLKRFATSPNYIAKGYGSLLFHELEKRAVWEGRRKMYAQTNHTNHRMIRFFESKGFTKIHESLQMNRLDFGSFYLYVKELEMKIRVADEKELPMILQFLTEVKAYMDVVGITQWTKDYPSQGDIQEDITKKRLYLLVHEEMIFSMATFCMEQEQDFVWLKRFATSPNYIAKGYGSLLFHELEKRAVWEGRRKMYAQTNHTNHRMIRFFESKGFTKIHESLQMNRLDFGSFYLYVKELENQ

CATH classification: 3.40.630.30

Solvent-accessible surface area: 16088 Å² total; per-residue (Å²): 80,77,38,87,56,4,62,98,152,11,21,97,35,0,60,114,9,4,83,76,6,37,38,14,16,100,68,10,24,11,52,19,23,37,186,99,60,2,42,87,45,37,1,78,79,1,12,96,110,163,48,1,19,0,4,6,106,86,144,88,14,12,0,4,0,2,4,12,56,77,134,180,74,61,54,0,52,5,68,34,20,5,11,4,3,50,34,4,18,130,16,41,2,29,87,0,1,79,53,0,23,121,66,0,38,182,107,60,28,124,54,0,46,1,50,2,0,64,22,6,49,27,17,24,55,16,5,104,86,35,46,9,81,82,93,106,84,41,111,47,162,127,19,112,144,42,22,35,3,43,35,2,19,36,116,11,183,84,75,42,89,47,6,76,130,171,16,29,86,50,0,52,92,12,5,78,76,4,39,37,14,18,105,55,4,21,18,54,19,24,41,169,90,55,1,37,86,41,35,0,87,79,0,20,113,116,157,38,0,19,0,2,4,118,74,129,93,6,18,0,0,0,0,6,10,70,72,137,178,75,72,54,1,50,5,70,35,27,5,5,6,9,53,43,2,20,132,19,46,2,29,86,0,1,66,65,1,21,117,80,0,60,216,90,59,29,88,46,0,36,1,47,2,0,64,19,7,54,36,12,22,59,27,4,111,82,38,46,11,82,86,87,101,82,34,114,51,171,124,22,123,110,41,20,35,3,42,38,1,16,39,104,13,117,136,230

Radius of gyration: 21.58 Å; Cα contacts (8 Å, |Δi|>4): 563; chains: 2; bounding box: 41×65×46 Å

Nearest PDB structures (foldseek):
  2fia-assembly1_A  TM=1.006E+00  e=8.901E-34  Enterococcus faecalis V583
  8iym-assembly1_A  TM=8.442E-01  e=2.418E-09  Helicobacter pylori 26695
  2cnt-assembly4_D  TM=7.990E-01  e=1.488E-07  Salmonella enterica subsp. enterica serovar Typhimurium str. LT2
  3d8p-assembly1_A  TM=7.725E-01  e=5.750E-07  Staphylococcus aureus subsp. aureus Mu50
  3fbu-assembly2_B-2  TM=7.424E-01  e=4.511E-06  Bacillus anthracis str. Sterne

Organism: Enterococcus faecalis (strain ATCC 700802 / V583) (NCBI:txid226185)